Protein AF-L7MRH6-F1 (afdb_monomer)

Sequence (290 aa):
KKSPKEEKTNYNNQQMCRVSTPIVSFIRVGDGFSASKSQIMNCLLSKRKHDAFFHRHCRESSKDCLLMEGVVEVCWFCPGGEDEDRFDNCLTFINLHGDAKKHKKQLTFLQEVSSLIVVLMSISDDNKENQKVVRDLWQSSKPLICLLDDKERTMANNSVQRVKIGLRNRNEAELTQELTTTIRRFLELSGAALSLEDCAQIARKQGFLIDEDQRDCKEAKEKAEVLMALLRETKISQMKEKLLPLQGELWHRWCKKDKEFYHLREKGNQSIEQHKSKIERKNKLYGINR

Structure (mmCIF, N/CA/C/O backbone):
data_AF-L7MRH6-F1
#
_entry.id   AF-L7MRH6-F1
#
loop_
_atom_site.group_PDB
_atom_site.id
_atom_site.type_symbol
_atom_site.label_atom_id
_atom_site.label_alt_id
_atom_site.label_comp_id
_atom_site.label_asym_id
_atom_site.label_entity_id
_atom_site.label_seq_id
_atom_site.pdbx_PDB_ins_code
_atom_site.Cartn_x
_atom_site.Cartn_y
_atom_site.Cartn_z
_atom_site.occupancy
_atom_site.B_iso_or_equiv
_atom_site.auth_seq_id
_atom_site.auth_comp_id
_atom_site.auth_asym_id
_atom_site.auth_atom_id
_atom_site.pdbx_PDB_model_num
ATOM 1 N N . LYS A 1 1 ? 50.088 3.690 4.203 1.00 37.03 1 LYS A N 1
ATOM 2 C CA . LYS A 1 1 ? 49.003 3.797 3.195 1.00 37.03 1 LYS A CA 1
ATOM 3 C C . LYS A 1 1 ? 48.165 2.526 3.277 1.00 37.03 1 LYS A C 1
ATOM 5 O O . LYS A 1 1 ? 48.620 1.499 2.799 1.00 37.03 1 LYS A O 1
ATOM 10 N N . LYS A 1 2 ? 47.025 2.559 3.980 1.00 33.03 2 LYS A N 1
ATOM 11 C CA . LYS A 1 2 ? 46.072 1.439 3.975 1.00 33.03 2 LYS A CA 1
ATOM 12 C C . LYS A 1 2 ? 45.354 1.461 2.626 1.00 33.03 2 LYS A C 1
ATOM 14 O O . LYS A 1 2 ? 44.822 2.498 2.244 1.00 33.03 2 LYS A O 1
ATOM 19 N N . SER A 1 3 ? 45.428 0.357 1.897 1.00 33.94 3 SER A N 1
ATOM 20 C CA . SER A 1 3 ? 44.630 0.097 0.700 1.00 33.94 3 SER A CA 1
ATOM 21 C C . SER A 1 3 ? 43.136 0.168 1.050 1.00 33.94 3 SER A C 1
ATOM 23 O O . SER A 1 3 ? 42.762 -0.320 2.123 1.00 33.94 3 SER A O 1
ATOM 25 N N . PRO A 1 4 ? 42.275 0.754 0.199 1.00 40.28 4 PRO A N 1
ATOM 26 C CA . PRO A 1 4 ? 40.838 0.679 0.412 1.00 40.28 4 PRO A CA 1
ATOM 27 C C . PRO A 1 4 ? 40.430 -0.788 0.277 1.00 40.28 4 PRO A C 1
ATOM 29 O O . PRO A 1 4 ? 40.755 -1.433 -0.720 1.00 40.28 4 PRO A O 1
ATOM 32 N N . LYS A 1 5 ? 39.759 -1.336 1.293 1.00 40.41 5 LYS A N 1
ATOM 33 C CA . LYS A 1 5 ? 39.013 -2.581 1.125 1.00 40.41 5 LYS A CA 1
ATOM 34 C C . LYS A 1 5 ? 37.876 -2.264 0.157 1.00 40.41 5 LYS A C 1
ATOM 36 O O . LYS A 1 5 ? 36.986 -1.496 0.506 1.00 40.41 5 LYS A O 1
ATOM 41 N N . GLU A 1 6 ? 37.928 -2.819 -1.047 1.00 40.62 6 GLU A N 1
ATOM 42 C CA . GLU A 1 6 ? 36.742 -2.965 -1.887 1.00 40.62 6 GLU A CA 1
ATOM 43 C C . GLU A 1 6 ? 35.796 -3.928 -1.161 1.00 40.62 6 GLU A C 1
ATOM 45 O O . GLU A 1 6 ? 35.848 -5.146 -1.340 1.00 40.62 6 GLU A O 1
ATOM 50 N N . GLU A 1 7 ? 34.953 -3.394 -0.279 1.00 39.81 7 GLU A N 1
ATOM 51 C CA . GLU A 1 7 ? 33.710 -4.073 0.050 1.00 39.81 7 GLU A CA 1
ATOM 52 C C . GLU A 1 7 ? 32.921 -4.154 -1.253 1.00 39.81 7 GLU A C 1
ATOM 54 O O . GLU A 1 7 ? 32.446 -3.149 -1.778 1.00 39.81 7 GLU A O 1
ATOM 59 N N . LYS A 1 8 ? 32.842 -5.359 -1.825 1.00 39.16 8 LYS A N 1
ATOM 60 C CA . LYS A 1 8 ? 31.883 -5.666 -2.881 1.00 39.16 8 LYS A CA 1
ATOM 61 C C . LYS A 1 8 ? 30.492 -5.459 -2.289 1.00 39.16 8 LYS A C 1
ATOM 63 O O . LYS A 1 8 ? 29.916 -6.388 -1.727 1.00 39.16 8 LYS A O 1
ATOM 68 N N . THR A 1 9 ? 29.966 -4.245 -2.397 1.00 42.59 9 THR A N 1
ATOM 69 C CA . THR A 1 9 ? 28.556 -3.948 -2.174 1.00 42.59 9 THR A CA 1
ATOM 70 C C . THR A 1 9 ? 27.766 -4.732 -3.212 1.00 42.59 9 THR A C 1
ATOM 72 O O . THR A 1 9 ? 27.651 -4.363 -4.380 1.00 42.59 9 THR A O 1
ATOM 75 N N . ASN A 1 10 ? 27.296 -5.906 -2.804 1.00 42.00 10 ASN A N 1
ATOM 76 C CA . ASN A 1 10 ? 26.485 -6.771 -3.637 1.00 42.00 10 ASN A CA 1
ATOM 77 C C . ASN A 1 10 ? 25.058 -6.206 -3.609 1.00 42.00 10 ASN A C 1
ATOM 79 O O . ASN A 1 10 ? 24.250 -6.577 -2.762 1.00 42.00 10 ASN A O 1
ATOM 83 N N . TYR A 1 11 ? 24.775 -5.228 -4.472 1.00 52.94 11 TYR A N 1
ATOM 84 C CA . TYR A 1 11 ? 23.434 -4.663 -4.603 1.00 52.94 11 TYR A CA 1
ATOM 85 C C . TYR A 1 11 ? 22.505 -5.727 -5.188 1.00 52.94 11 TYR A C 1
ATOM 87 O O . TYR A 1 11 ? 22.571 -6.045 -6.378 1.00 52.94 11 TYR A O 1
ATOM 95 N N . ASN A 1 12 ? 21.634 -6.291 -4.355 1.00 57.31 12 ASN A N 1
ATOM 96 C CA . ASN A 1 12 ? 20.589 -7.188 -4.823 1.00 57.31 12 ASN A CA 1
ATOM 97 C C . ASN A 1 12 ? 19.432 -6.335 -5.363 1.00 57.31 12 ASN A C 1
ATOM 99 O O . ASN A 1 12 ? 18.504 -5.988 -4.637 1.00 57.31 12 ASN A O 1
ATOM 103 N N . ASN A 1 13 ? 19.532 -5.923 -6.629 1.00 71.69 13 ASN A N 1
ATOM 104 C CA . ASN A 1 13 ? 18.500 -5.132 -7.297 1.00 71.69 13 ASN A CA 1
ATOM 105 C C . ASN A 1 13 ? 17.247 -5.993 -7.511 1.00 71.69 13 ASN A C 1
ATOM 107 O O . ASN A 1 13 ? 17.132 -6.703 -8.512 1.00 71.69 13 ASN A O 1
ATOM 111 N N . GLN A 1 14 ? 16.315 -5.940 -6.563 1.00 79.44 14 GLN A N 1
ATOM 112 C CA . GLN A 1 14 ? 15.017 -6.600 -6.659 1.00 79.44 14 GLN A CA 1
ATOM 113 C C . GLN A 1 14 ? 13.926 -5.594 -7.027 1.00 79.44 14 GLN A C 1
ATOM 115 O O . GLN A 1 14 ? 13.951 -4.436 -6.615 1.00 79.44 14 GLN A O 1
ATOM 120 N N . GLN A 1 15 ? 12.956 -6.042 -7.823 1.00 86.44 15 GLN A N 1
ATOM 121 C CA . GLN A 1 15 ? 11.760 -5.254 -8.104 1.00 86.44 15 GLN A CA 1
ATOM 122 C C . GLN A 1 15 ? 10.873 -5.244 -6.864 1.00 86.44 15 GLN A C 1
ATOM 124 O O . GLN A 1 15 ? 10.520 -6.306 -6.357 1.00 86.44 15 GLN A O 1
ATOM 129 N N . MET A 1 16 ? 10.478 -4.057 -6.406 1.00 87.94 16 MET A N 1
ATOM 130 C CA . MET A 1 16 ? 9.727 -3.904 -5.158 1.00 87.94 16 MET A CA 1
ATOM 131 C C . MET A 1 16 ? 8.390 -4.666 -5.154 1.00 87.94 16 MET A C 1
ATOM 133 O O . MET A 1 16 ? 7.958 -5.142 -4.112 1.00 87.94 16 MET A O 1
ATOM 137 N N . CYS A 1 17 ? 7.768 -4.871 -6.321 1.00 88.50 17 CYS A N 1
ATOM 138 C CA . CYS A 1 17 ? 6.545 -5.669 -6.448 1.00 88.50 17 CYS A CA 1
ATOM 139 C C . CYS A 1 17 ? 6.712 -7.147 -6.043 1.00 88.50 17 CYS A C 1
ATOM 141 O O . CYS A 1 17 ? 5.723 -7.783 -5.686 1.00 88.50 17 CYS A O 1
ATOM 143 N N . ARG A 1 18 ? 7.946 -7.670 -6.060 1.00 91.38 18 ARG A N 1
ATOM 144 C CA . ARG A 1 18 ? 8.305 -9.052 -5.696 1.00 91.38 18 ARG A CA 1
ATOM 145 C C . ARG A 1 18 ? 8.881 -9.189 -4.295 1.00 91.38 18 ARG A C 1
ATOM 147 O O . ARG A 1 18 ? 9.087 -10.303 -3.827 1.00 91.38 18 ARG A O 1
ATOM 154 N N . VAL A 1 19 ? 9.185 -8.074 -3.638 1.00 92.38 19 VAL A N 1
ATOM 155 C CA . VAL A 1 19 ? 9.740 -8.097 -2.287 1.00 92.38 19 VAL A CA 1
ATOM 156 C C . VAL A 1 19 ? 8.590 -8.331 -1.317 1.00 92.38 19 VAL A C 1
ATOM 158 O O . VAL A 1 19 ? 7.667 -7.523 -1.240 1.00 92.38 19 VAL A O 1
ATOM 161 N N . SER A 1 20 ? 8.634 -9.442 -0.585 1.00 95.00 20 SER A N 1
ATOM 162 C CA . SER A 1 20 ? 7.681 -9.6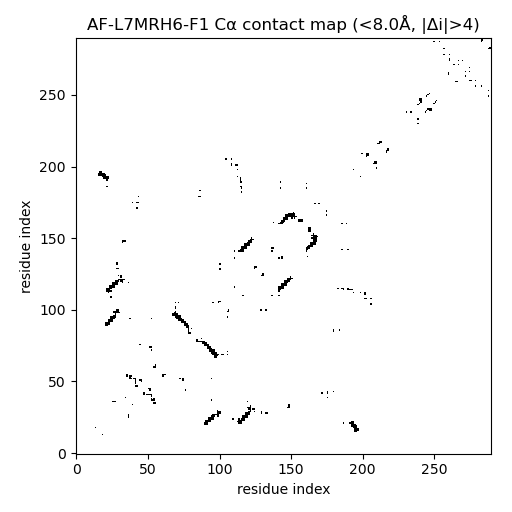99 0.492 1.00 95.00 20 SER A CA 1
ATOM 163 C C . SER A 1 20 ? 8.013 -8.818 1.690 1.00 95.00 20 SER A C 1
ATOM 165 O O . SER A 1 20 ? 9.092 -8.926 2.273 1.00 95.00 20 SER A O 1
ATOM 167 N N . THR A 1 21 ? 7.072 -7.967 2.077 1.00 95.25 21 THR A N 1
ATOM 168 C CA . THR A 1 21 ? 7.203 -7.054 3.215 1.00 95.25 21 THR A CA 1
ATOM 169 C C . THR A 1 21 ? 5.986 -7.190 4.128 1.00 95.25 21 THR A C 1
ATOM 171 O O . THR A 1 21 ? 4.900 -7.581 3.686 1.00 95.25 21 THR A O 1
ATOM 174 N N . PRO A 1 22 ? 6.120 -6.884 5.426 1.00 96.69 22 PRO A N 1
ATOM 175 C CA . PRO A 1 22 ? 4.954 -6.722 6.275 1.00 96.69 22 PRO A CA 1
ATOM 176 C C . PRO A 1 22 ? 4.106 -5.534 5.803 1.00 96.69 22 PRO A C 1
ATOM 178 O O . PRO A 1 22 ? 4.630 -4.455 5.505 1.00 96.69 22 PRO A O 1
ATOM 181 N N . ILE A 1 23 ? 2.788 -5.733 5.767 1.00 97.50 23 ILE A N 1
ATOM 182 C CA . ILE A 1 23 ? 1.825 -4.741 5.286 1.00 97.50 23 ILE A CA 1
ATOM 183 C C . ILE A 1 23 ? 1.120 -4.086 6.476 1.00 97.50 23 ILE A C 1
ATOM 185 O O . ILE A 1 23 ? 0.430 -4.756 7.251 1.00 97.50 23 ILE A O 1
ATOM 189 N N . VAL A 1 24 ? 1.256 -2.767 6.601 1.00 97.75 24 VAL A N 1
ATOM 190 C CA . VAL A 1 24 ? 0.577 -1.944 7.606 1.00 97.75 24 VAL A CA 1
ATOM 191 C C . VAL A 1 24 ? -0.508 -1.112 6.926 1.00 97.75 24 VAL A C 1
ATOM 193 O O . VAL A 1 24 ? -0.225 -0.116 6.257 1.00 97.75 24 VAL A O 1
ATOM 196 N N . SER A 1 25 ? -1.766 -1.501 7.116 1.00 97.94 25 SER A N 1
ATOM 197 C CA . SER A 1 25 ? -2.905 -0.832 6.482 1.00 97.94 25 SER A CA 1
ATOM 198 C C . SER A 1 25 ? -3.588 0.139 7.424 1.00 97.94 25 SER A C 1
ATOM 200 O O . SER A 1 25 ? -4.011 -0.225 8.517 1.00 97.94 25 SER A O 1
ATOM 202 N N . PHE A 1 26 ? -3.767 1.370 6.971 1.00 98.19 26 PHE A N 1
ATOM 203 C CA . PHE A 1 26 ? -4.477 2.417 7.682 1.00 98.19 26 PHE A CA 1
ATOM 204 C C . PHE A 1 26 ? -5.866 2.599 7.083 1.00 98.19 26 PHE A C 1
ATOM 206 O O . PHE A 1 26 ? -6.024 2.919 5.898 1.00 98.19 26 PHE A O 1
ATOM 213 N N . ILE A 1 27 ? -6.887 2.493 7.925 1.00 97.25 27 ILE A N 1
ATOM 214 C CA . ILE A 1 27 ? -8.284 2.707 7.554 1.00 97.25 27 ILE A CA 1
ATOM 215 C C . ILE A 1 27 ? -8.936 3.726 8.487 1.00 97.25 27 ILE A C 1
ATOM 217 O O . ILE A 1 27 ? -8.537 3.887 9.639 1.00 97.25 27 ILE A O 1
ATOM 221 N N . ARG A 1 28 ? -9.948 4.425 7.980 1.00 94.81 28 ARG A N 1
ATOM 222 C CA . ARG A 1 28 ? -10.819 5.294 8.774 1.00 94.81 28 ARG A CA 1
ATOM 223 C C . ARG A 1 28 ? -12.198 4.657 8.826 1.00 94.81 28 ARG A C 1
ATOM 225 O O . ARG A 1 28 ? -12.667 4.172 7.801 1.00 94.81 28 ARG A O 1
ATOM 232 N N . VAL A 1 29 ? -12.826 4.663 9.993 1.00 93.88 29 VAL A N 1
ATOM 233 C CA . VAL A 1 29 ? -14.222 4.254 10.161 1.00 93.88 29 VAL A CA 1
ATOM 234 C C . VAL A 1 29 ? -15.000 5.463 10.661 1.00 93.88 29 VAL A C 1
ATOM 236 O O . VAL A 1 29 ? -14.655 6.033 11.696 1.00 93.88 29 VAL A O 1
ATOM 239 N N . GLY A 1 30 ? -16.014 5.859 9.896 1.00 88.81 30 GLY A N 1
ATOM 240 C CA . GLY A 1 30 ? -16.815 7.046 10.173 1.00 88.81 30 GLY A CA 1
ATOM 241 C C . GLY A 1 30 ? -16.137 8.369 9.800 1.00 88.81 30 GLY A C 1
ATOM 242 O O . GLY A 1 30 ? -14.986 8.445 9.362 1.00 88.81 30 GLY A O 1
ATOM 243 N N . ASP A 1 31 ? -16.879 9.454 9.969 1.00 82.25 31 ASP A N 1
ATOM 244 C CA . ASP A 1 31 ? -16.515 10.821 9.594 1.00 82.25 31 ASP A CA 1
ATOM 245 C C . ASP A 1 31 ? -16.200 11.722 10.800 1.00 82.25 31 ASP A C 1
ATOM 247 O O . ASP A 1 31 ? -15.582 12.766 10.612 1.00 82.25 31 ASP A O 1
ATOM 251 N N . GLY A 1 32 ? -16.482 11.287 12.030 1.00 77.06 32 GLY A N 1
ATOM 252 C CA . GLY A 1 32 ? -16.230 12.073 13.246 1.00 77.06 32 GLY A CA 1
ATOM 253 C C . GLY A 1 32 ? -14.754 12.311 13.596 1.00 77.06 32 GLY A C 1
ATOM 254 O O . GLY A 1 32 ? -14.443 13.246 14.326 1.00 77.06 32 GLY A O 1
ATOM 255 N N . PHE A 1 33 ? -13.821 11.512 13.062 1.00 81.06 33 PHE A N 1
ATOM 256 C CA . PHE A 1 33 ? -12.404 11.623 13.428 1.00 81.06 33 PHE A CA 1
ATOM 257 C C . PHE A 1 33 ? -11.764 12.916 12.891 1.00 81.06 33 PHE A C 1
ATOM 259 O O . PHE A 1 33 ? -11.613 13.109 11.678 1.00 81.06 33 PHE A O 1
ATOM 266 N N . SER A 1 34 ? -11.361 13.810 13.791 1.00 78.88 34 SER A N 1
ATOM 267 C CA . SER A 1 34 ? -10.897 15.162 13.435 1.00 78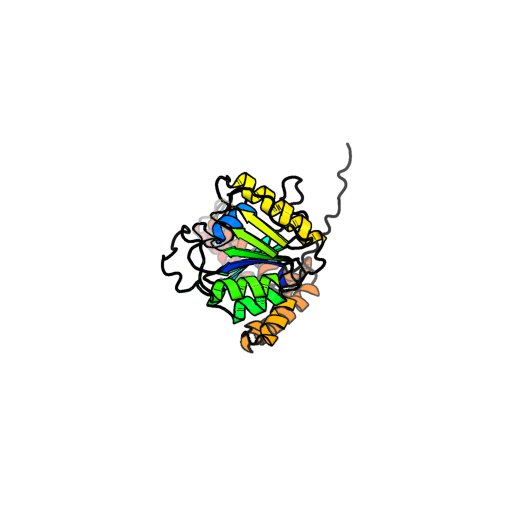.88 34 SER A CA 1
ATOM 268 C C . SER A 1 34 ? -9.551 15.178 12.691 1.00 78.88 34 SER A C 1
ATOM 270 O O . SER A 1 34 ? -9.355 15.930 11.721 1.00 78.88 34 SER A O 1
ATOM 272 N N . ALA A 1 35 ? -8.617 14.320 13.107 1.00 84.56 35 ALA A N 1
ATOM 273 C CA . ALA A 1 35 ? -7.277 14.265 12.539 1.00 84.56 35 ALA A CA 1
ATOM 274 C C . ALA A 1 35 ? -7.256 13.602 11.150 1.00 84.56 35 ALA A C 1
ATOM 276 O O . ALA A 1 35 ? -8.052 12.724 10.814 1.00 84.56 35 ALA A O 1
ATOM 277 N N . SER A 1 36 ? -6.328 14.042 10.300 1.00 87.69 36 SER A N 1
ATOM 278 C CA . SER A 1 36 ? -6.170 13.463 8.966 1.00 87.69 36 SER A CA 1
ATOM 279 C C . SER A 1 36 ? -5.343 12.186 9.036 1.00 87.69 36 SER A C 1
ATOM 281 O O . SER A 1 36 ? -4.196 12.204 9.484 1.00 87.69 36 SER A O 1
ATOM 283 N N . LYS A 1 37 ? -5.900 11.094 8.512 1.00 92.69 37 LYS A N 1
ATOM 284 C CA . LYS A 1 37 ? -5.218 9.803 8.410 1.00 92.69 37 LYS A CA 1
ATOM 285 C C . LYS A 1 37 ? -3.919 9.890 7.615 1.00 92.69 37 LYS A C 1
ATOM 287 O O . LYS A 1 37 ? -2.871 9.515 8.126 1.00 92.69 37 LYS A O 1
ATOM 292 N N . SER A 1 38 ? -3.983 10.440 6.404 1.00 92.19 38 SER A N 1
ATOM 293 C CA . SER A 1 38 ? -2.813 10.582 5.537 1.00 92.19 38 SER A CA 1
ATOM 294 C C . SER A 1 38 ? -1.732 11.465 6.169 1.00 92.19 38 SER A C 1
ATOM 296 O O . SER A 1 38 ? -0.556 11.171 6.017 1.00 92.19 38 SER A O 1
ATOM 298 N N . GLN A 1 39 ? -2.099 12.500 6.944 1.00 90.44 39 GLN A N 1
ATOM 299 C CA . GLN A 1 39 ? -1.095 13.315 7.646 1.00 90.44 39 GLN A CA 1
ATOM 300 C C . GLN A 1 39 ? -0.399 12.522 8.753 1.00 90.44 39 GLN A C 1
ATOM 302 O O . GLN A 1 39 ? 0.820 12.592 8.855 1.00 90.44 39 GLN A O 1
ATOM 307 N N . ILE A 1 40 ? -1.138 11.730 9.541 1.00 92.19 40 ILE A N 1
ATOM 308 C CA . ILE A 1 40 ? -0.539 10.841 10.551 1.00 92.19 40 ILE A CA 1
ATOM 309 C C . ILE A 1 40 ? 0.439 9.865 9.881 1.00 92.19 40 ILE A C 1
ATOM 311 O O . ILE A 1 40 ? 1.553 9.680 10.369 1.00 92.19 40 ILE A O 1
ATOM 315 N N . MET A 1 41 ? 0.057 9.288 8.737 1.00 94.06 41 MET A N 1
ATOM 316 C CA . MET A 1 41 ? 0.931 8.400 7.964 1.00 94.06 41 MET A CA 1
ATOM 317 C C . MET A 1 41 ? 2.167 9.127 7.419 1.00 94.06 41 MET A C 1
ATOM 319 O O . MET A 1 41 ? 3.269 8.596 7.517 1.00 94.06 41 MET A O 1
ATOM 323 N N . ASN A 1 42 ? 2.024 10.350 6.903 1.00 92.12 42 ASN A N 1
ATOM 324 C CA . ASN A 1 42 ? 3.160 11.134 6.412 1.00 92.12 42 ASN A CA 1
ATOM 325 C C . ASN A 1 42 ? 4.135 11.485 7.538 1.00 92.12 42 ASN A C 1
ATOM 327 O O . ASN A 1 42 ? 5.335 11.329 7.347 1.00 92.12 42 ASN A O 1
ATOM 331 N N . CYS A 1 43 ? 3.641 11.863 8.722 1.00 89.88 43 CYS A N 1
ATOM 332 C CA . CYS A 1 43 ? 4.484 12.123 9.897 1.00 89.88 43 CYS A CA 1
ATOM 333 C C . CYS A 1 43 ? 5.241 10.864 10.350 1.00 89.88 43 CYS A C 1
ATOM 335 O O . CYS A 1 43 ? 6.390 10.941 10.804 1.00 89.88 43 CYS A O 1
ATOM 337 N N . LEU A 1 44 ? 4.600 9.698 10.211 1.00 90.62 44 LEU A N 1
ATOM 338 C CA . LEU A 1 44 ? 5.205 8.401 10.484 1.00 90.62 44 LEU A CA 1
ATOM 339 C C . LEU A 1 44 ? 6.300 8.052 9.470 1.00 90.62 44 LEU A C 1
ATOM 341 O O . LEU A 1 44 ? 7.346 7.567 9.881 1.00 90.62 44 LEU A O 1
ATOM 345 N N . LEU A 1 45 ? 6.093 8.309 8.178 1.00 88.06 45 LEU A N 1
ATOM 346 C CA . LEU A 1 45 ? 7.014 7.892 7.116 1.00 88.06 45 LEU A CA 1
ATOM 347 C C . LEU A 1 45 ? 8.171 8.853 6.887 1.00 88.06 45 LEU A C 1
ATOM 349 O O . LEU A 1 45 ? 9.328 8.444 6.838 1.00 88.06 45 LEU A O 1
ATOM 353 N N . SER A 1 46 ? 7.873 10.137 6.746 1.00 73.38 46 SER A N 1
ATOM 354 C CA . SER A 1 46 ? 8.877 11.157 6.514 1.00 73.38 46 SER A CA 1
ATOM 355 C C . SER A 1 46 ? 8.927 12.025 7.764 1.00 73.38 46 SER A C 1
ATOM 357 O O . SER A 1 46 ? 7.906 12.460 8.290 1.00 73.38 46 SER A O 1
ATOM 359 N N . LYS A 1 47 ? 10.124 12.293 8.295 1.00 70.00 47 LYS A N 1
ATOM 360 C CA . LYS A 1 47 ? 10.343 13.307 9.345 1.00 70.00 47 LYS A CA 1
ATOM 361 C C . LYS A 1 47 ? 10.066 14.726 8.769 1.00 70.00 47 LYS A C 1
ATOM 363 O O . LYS A 1 47 ? 10.938 15.584 8.800 1.00 70.00 47 LYS A O 1
ATOM 368 N N . ARG A 1 48 ? 8.884 14.939 8.166 1.00 62.75 48 ARG A N 1
ATOM 369 C CA . ARG A 1 48 ? 8.372 16.125 7.455 1.00 62.75 48 ARG A CA 1
ATOM 370 C C . ARG A 1 48 ? 9.191 16.604 6.251 1.00 62.75 48 ARG A C 1
ATOM 372 O O . ARG A 1 48 ? 9.174 17.786 5.923 1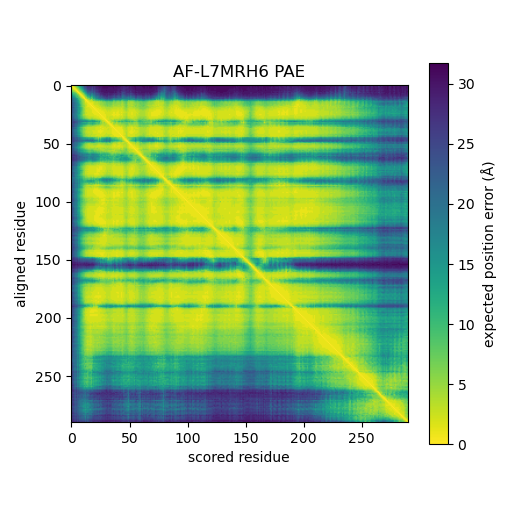.00 62.75 48 ARG A O 1
ATOM 379 N N . LYS A 1 49 ? 9.914 15.704 5.578 1.00 70.88 49 LYS A N 1
ATOM 380 C CA . LYS A 1 49 ? 10.694 16.062 4.376 1.00 70.88 49 LYS A CA 1
ATOM 381 C C . LYS A 1 49 ? 9.834 16.118 3.108 1.00 70.88 49 LYS A C 1
ATOM 383 O O . LYS A 1 49 ? 10.128 16.908 2.219 1.00 70.88 49 LYS A O 1
ATOM 388 N N . HIS A 1 50 ? 8.819 15.263 3.013 1.00 80.62 50 HIS A N 1
ATOM 389 C CA . HIS A 1 50 ? 7.929 15.136 1.855 1.00 80.62 50 HIS A CA 1
ATOM 390 C C . HIS A 1 50 ? 6.660 14.369 2.243 1.00 80.62 50 HIS A C 1
ATOM 392 O O . HIS A 1 50 ? 6.704 13.489 3.103 1.00 80.62 50 HIS A O 1
ATOM 398 N N . ASP A 1 51 ? 5.538 14.667 1.602 1.00 86.75 51 ASP A N 1
ATOM 399 C CA . ASP A 1 51 ? 4.321 13.874 1.759 1.00 86.75 51 ASP A CA 1
ATOM 400 C C . ASP A 1 51 ? 4.405 12.614 0.893 1.00 86.75 51 ASP A C 1
ATOM 402 O O . ASP A 1 51 ? 4.666 12.700 -0.305 1.00 86.75 51 ASP A O 1
ATOM 406 N N . ALA A 1 52 ? 4.218 11.444 1.509 1.00 89.81 52 ALA A N 1
ATOM 407 C CA . ALA A 1 52 ? 4.214 10.157 0.814 1.00 89.81 52 ALA A CA 1
ATOM 408 C C . ALA A 1 52 ? 2.808 9.765 0.340 1.00 89.81 52 ALA A C 1
ATOM 410 O O . ALA A 1 52 ? 2.663 9.143 -0.705 1.00 89.81 52 ALA A O 1
ATOM 411 N N . PHE A 1 53 ? 1.789 10.145 1.112 1.00 91.50 53 PHE A N 1
ATOM 412 C CA . PHE A 1 53 ? 0.378 9.954 0.806 1.00 91.50 53 PHE A CA 1
ATOM 413 C C . PHE A 1 53 ? -0.305 11.290 0.550 1.00 91.50 53 PHE A C 1
ATOM 415 O O . PHE A 1 53 ? -0.081 12.269 1.278 1.00 91.50 53 PHE A O 1
ATOM 422 N N . PHE A 1 54 ? -1.227 11.307 -0.411 1.00 87.81 54 PHE A N 1
ATOM 423 C CA . PHE A 1 54 ? -2.053 12.484 -0.661 1.00 87.81 54 PHE A CA 1
ATOM 424 C C . PHE A 1 54 ? -2.968 12.798 0.533 1.00 87.81 54 PHE A C 1
ATOM 426 O O . PHE A 1 54 ? -3.566 11.920 1.167 1.00 87.81 54 PHE A O 1
ATOM 433 N N . HIS A 1 55 ? -3.102 14.085 0.852 1.00 86.06 55 HIS A N 1
ATOM 434 C CA . HIS A 1 55 ? -3.985 14.580 1.905 1.00 86.06 55 HIS A CA 1
ATOM 435 C C . HIS A 1 55 ? -4.693 15.876 1.495 1.00 86.06 55 HIS A C 1
ATOM 437 O O . HIS A 1 55 ? -4.307 16.561 0.553 1.00 86.06 55 HIS A O 1
ATOM 443 N N . ARG A 1 56 ? -5.708 16.265 2.276 1.00 79.88 56 ARG A N 1
ATOM 444 C CA . ARG A 1 56 ? -6.570 17.450 2.067 1.00 79.88 56 ARG A CA 1
ATOM 445 C C . ARG A 1 56 ? -5.877 18.824 2.016 1.00 79.88 56 ARG A C 1
ATOM 447 O O . ARG A 1 56 ? -6.560 19.832 1.906 1.00 79.88 56 ARG A O 1
ATOM 454 N N . HIS A 1 57 ? -4.560 18.881 2.206 1.00 80.62 57 HIS A N 1
ATOM 455 C CA . HIS A 1 57 ? -3.785 20.125 2.114 1.00 80.62 57 HIS A CA 1
ATOM 456 C C . HIS A 1 57 ? -2.683 20.042 1.050 1.00 80.62 57 HIS A C 1
ATOM 458 O O . HIS A 1 57 ? -1.884 20.967 0.939 1.00 80.62 57 HIS A O 1
ATOM 464 N N . CYS A 1 58 ? -2.635 18.965 0.257 1.00 80.44 58 CYS A N 1
ATOM 465 C CA . CYS A 1 58 ? -1.793 18.928 -0.931 1.00 80.44 58 CYS A CA 1
ATOM 466 C C . CYS A 1 58 ? -2.276 19.981 -1.938 1.00 80.44 58 CYS A C 1
ATOM 468 O O . CYS A 1 58 ? -3.471 20.289 -2.024 1.00 80.44 58 CYS A O 1
ATOM 470 N N . ARG A 1 59 ? -1.345 20.527 -2.723 1.00 75.50 59 ARG A N 1
ATOM 471 C CA . ARG A 1 59 ? -1.674 21.397 -3.858 1.00 75.50 59 ARG A CA 1
ATOM 472 C C . ARG A 1 59 ? -2.611 20.635 -4.805 1.00 75.50 59 ARG A C 1
ATOM 474 O O . ARG A 1 59 ? -2.420 19.442 -4.992 1.00 75.50 59 ARG A O 1
ATOM 481 N N . GLU A 1 60 ? -3.632 21.310 -5.334 1.00 72.81 60 GLU A N 1
ATOM 482 C CA . GLU A 1 60 ? -4.687 20.712 -6.183 1.00 72.81 60 GLU A CA 1
ATOM 483 C C . GLU A 1 60 ? -5.625 19.718 -5.470 1.00 72.81 60 GLU A C 1
ATOM 485 O O . GLU A 1 60 ? -6.461 19.085 -6.113 1.00 72.81 60 GLU A O 1
ATOM 490 N N . SER A 1 61 ? -5.572 19.615 -4.136 1.00 71.19 61 SER A N 1
ATOM 491 C CA . SER A 1 61 ? -6.588 18.854 -3.403 1.00 71.19 61 SER A CA 1
ATOM 492 C C . SER A 1 61 ? -7.966 19.527 -3.492 1.00 71.19 61 SER A C 1
ATOM 494 O O . SER A 1 61 ? -8.112 20.738 -3.314 1.00 71.19 61 SER A O 1
ATOM 496 N N . SER A 1 62 ? -8.992 18.720 -3.766 1.00 66.50 62 SER A N 1
ATOM 497 C CA . SER A 1 62 ? -10.400 19.119 -3.689 1.00 66.50 62 SER A CA 1
ATOM 498 C C . SER A 1 62 ? -11.009 18.634 -2.376 1.00 66.50 62 SER A C 1
ATOM 500 O O . SER A 1 62 ? -10.630 17.584 -1.853 1.00 66.50 62 SER A O 1
ATOM 502 N N . LYS A 1 63 ? -11.982 19.385 -1.853 1.00 65.88 63 LYS A N 1
ATOM 503 C CA . LYS A 1 63 ? -12.736 19.008 -0.649 1.00 65.88 63 LYS A CA 1
ATOM 504 C C . LYS A 1 63 ? -13.592 17.756 -0.858 1.00 65.88 63 LYS A C 1
ATOM 506 O O . LYS A 1 63 ? -13.838 17.041 0.106 1.00 65.88 63 LYS A O 1
ATOM 511 N N . ASP A 1 64 ? -13.995 17.488 -2.098 1.00 65.94 64 ASP A N 1
ATOM 512 C CA . ASP A 1 64 ? -15.015 16.482 -2.404 1.00 65.94 64 ASP A CA 1
ATOM 513 C C . ASP A 1 64 ? -14.438 15.081 -2.651 1.00 65.94 64 ASP A C 1
ATOM 515 O O . ASP A 1 64 ? -15.197 14.147 -2.877 1.00 65.94 64 ASP A O 1
ATOM 519 N N . CYS A 1 65 ? -13.106 14.913 -2.619 1.00 67.69 65 CYS A N 1
ATOM 520 C CA . CYS A 1 65 ? -12.408 13.620 -2.742 1.00 67.69 65 CYS A CA 1
ATOM 521 C C . CYS A 1 65 ? -12.900 12.702 -3.886 1.00 67.69 65 CYS A C 1
ATOM 523 O O . CYS A 1 65 ? -12.711 11.490 -3.807 1.00 67.69 65 CYS A O 1
ATOM 525 N N . LEU A 1 66 ? -13.474 13.259 -4.960 1.00 73.50 66 LEU A N 1
ATOM 526 C CA . LEU A 1 66 ? -14.253 12.517 -5.967 1.00 73.50 66 LEU A CA 1
ATOM 527 C C . LEU A 1 66 ? -13.512 11.330 -6.597 1.00 73.50 66 LEU A C 1
ATOM 529 O O . LEU A 1 66 ? -14.126 10.317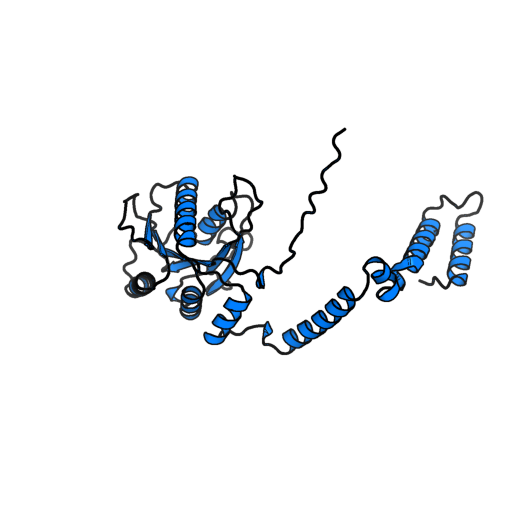 -6.906 1.00 73.50 66 LEU A O 1
ATOM 533 N N . LEU A 1 67 ? -12.198 11.462 -6.797 1.00 82.38 67 LEU A N 1
ATOM 534 C CA . LEU A 1 67 ? -11.361 10.420 -7.399 1.00 82.38 67 LEU A CA 1
ATOM 535 C C . LEU A 1 67 ? -10.618 9.565 -6.368 1.00 82.38 67 LEU A C 1
ATOM 537 O O . LEU A 1 67 ? -10.123 8.500 -6.716 1.00 82.38 67 LEU A O 1
ATOM 541 N N . MET A 1 68 ? -10.514 10.037 -5.122 1.00 87.38 68 MET A N 1
ATOM 542 C CA . MET A 1 68 ? -9.730 9.374 -4.079 1.00 87.38 68 MET A CA 1
ATOM 543 C C . MET A 1 68 ? -10.597 8.521 -3.157 1.00 87.38 68 MET A C 1
ATOM 545 O O . MET A 1 68 ? -10.085 7.572 -2.579 1.00 87.38 68 MET A O 1
ATOM 549 N N . GLU A 1 69 ? -11.891 8.809 -2.995 1.00 89.38 69 GLU A N 1
ATOM 550 C CA . GLU A 1 69 ? -12.767 8.007 -2.132 1.00 89.38 69 GLU A CA 1
ATOM 551 C C . GLU A 1 69 ? -12.789 6.532 -2.593 1.00 89.38 69 GLU A C 1
ATOM 553 O O . GLU A 1 69 ? -13.157 6.209 -3.721 1.00 89.38 69 GLU A O 1
ATOM 558 N N . GLY A 1 70 ? -12.338 5.622 -1.721 1.00 92.06 70 GLY A N 1
ATOM 559 C CA . GLY A 1 70 ? -12.225 4.188 -1.997 1.00 92.06 70 GLY A CA 1
ATOM 560 C C . GLY A 1 70 ? -10.916 3.732 -2.645 1.00 92.06 70 GLY A C 1
ATOM 561 O O . GLY A 1 70 ? -10.743 2.524 -2.842 1.00 92.06 70 GLY A O 1
ATOM 562 N N . VAL A 1 71 ? -9.992 4.649 -2.949 1.00 95.12 71 VAL A N 1
ATOM 563 C CA . VAL A 1 71 ? -8.654 4.319 -3.460 1.00 95.12 71 VAL A CA 1
ATOM 564 C C . VAL A 1 71 ? -7.799 3.716 -2.350 1.00 95.12 71 VAL A C 1
ATOM 566 O O . VAL A 1 71 ? -7.757 4.215 -1.225 1.00 95.12 71 VAL A O 1
ATOM 569 N N . VAL A 1 72 ? -7.088 2.644 -2.690 1.00 96.12 72 VAL A N 1
ATOM 570 C CA . VAL A 1 72 ? -6.081 2.006 -1.841 1.00 96.12 72 VAL A CA 1
ATOM 571 C C . VAL A 1 72 ? -4.709 2.454 -2.338 1.00 96.12 72 VAL A C 1
ATOM 573 O O . VAL A 1 72 ? -4.204 1.938 -3.329 1.00 96.12 72 VAL A O 1
ATOM 576 N N . GLU A 1 73 ? -4.132 3.456 -1.683 1.00 96.12 73 GLU A N 1
ATOM 577 C CA . GLU A 1 73 ? -2.813 3.998 -2.025 1.00 96.12 73 GLU A CA 1
ATOM 578 C C . GLU A 1 73 ? -1.715 3.218 -1.289 1.00 96.12 73 GLU A C 1
ATOM 580 O O . GLU A 1 73 ? -1.879 2.880 -0.116 1.00 96.12 73 GLU A O 1
ATOM 585 N N . VAL A 1 74 ? -0.600 2.928 -1.962 1.00 95.25 74 VAL A N 1
ATOM 586 C CA . VAL A 1 74 ? 0.500 2.108 -1.430 1.00 95.25 74 VAL A CA 1
ATOM 587 C C . VAL A 1 74 ? 1.794 2.915 -1.420 1.00 95.25 74 VAL A C 1
ATOM 589 O O . VAL A 1 74 ? 2.125 3.574 -2.402 1.00 95.25 74 VAL A O 1
ATOM 592 N N . CYS A 1 75 ? 2.548 2.826 -0.327 1.00 94.38 75 CYS A N 1
ATOM 593 C CA . CYS A 1 75 ? 3.884 3.396 -0.201 1.00 94.38 75 CYS A CA 1
ATOM 594 C C . CYS A 1 75 ? 4.826 2.386 0.465 1.00 94.38 75 CYS A C 1
ATOM 596 O O . CYS A 1 75 ? 4.430 1.678 1.392 1.00 94.38 75 CYS A O 1
ATOM 598 N N . TRP A 1 76 ? 6.081 2.337 0.023 1.00 92.81 76 TRP A N 1
ATOM 599 C CA . TRP A 1 76 ? 7.121 1.529 0.656 1.00 92.81 76 TRP A CA 1
ATOM 600 C C . TRP A 1 76 ? 8.005 2.405 1.536 1.00 92.81 76 TRP A C 1
ATOM 602 O O . TRP A 1 76 ? 8.527 3.425 1.091 1.00 92.81 76 TRP A O 1
ATOM 612 N N . PHE A 1 77 ? 8.200 1.975 2.778 1.00 91.56 77 PHE A N 1
ATOM 613 C CA . PHE A 1 77 ? 9.263 2.474 3.635 1.00 91.56 77 PHE A CA 1
ATOM 614 C C . PHE A 1 77 ? 10.497 1.602 3.414 1.00 91.56 77 PHE A C 1
ATOM 616 O O . PHE A 1 77 ? 10.440 0.397 3.656 1.00 91.56 77 PHE A O 1
ATOM 623 N N . CYS A 1 78 ? 11.603 2.198 2.976 1.00 89.19 78 CYS A N 1
ATOM 624 C CA . CYS A 1 78 ? 12.886 1.518 2.816 1.00 89.19 78 CYS A CA 1
ATOM 625 C C . CYS A 1 78 ? 13.904 2.179 3.755 1.00 89.19 78 CYS A C 1
ATOM 627 O O . CYS A 1 78 ? 14.173 3.367 3.561 1.00 89.19 78 CYS A O 1
ATOM 629 N N . PRO A 1 79 ? 14.453 1.461 4.752 1.00 86.75 79 PRO A N 1
ATOM 630 C CA . PRO A 1 79 ? 15.471 2.028 5.631 1.00 86.75 79 PRO A CA 1
ATOM 631 C C . PRO A 1 79 ? 16.735 2.389 4.842 1.00 86.75 79 PRO A C 1
ATOM 633 O O . PRO A 1 79 ? 17.121 1.679 3.909 1.00 86.75 79 PRO A O 1
ATOM 636 N N . GLY A 1 80 ? 17.368 3.500 5.217 1.00 80.62 80 GLY A N 1
ATOM 637 C CA . GLY A 1 80 ? 18.668 3.924 4.699 1.00 80.62 80 GLY A CA 1
ATOM 638 C C . GLY A 1 80 ? 19.845 3.195 5.353 1.00 80.62 80 GLY A C 1
ATOM 639 O O . GLY A 1 80 ? 20.956 3.256 4.829 1.00 80.62 80 GLY A O 1
ATOM 640 N N . GLY A 1 81 ? 19.601 2.486 6.460 1.00 73.12 81 GLY A N 1
ATOM 641 C CA . GLY A 1 81 ? 20.628 1.814 7.256 1.00 73.12 81 GLY A CA 1
ATOM 642 C C . GLY A 1 81 ? 21.287 2.737 8.283 1.00 73.12 81 GLY A C 1
ATOM 643 O O . GLY A 1 81 ? 22.395 2.451 8.731 1.00 73.12 81 GLY A O 1
ATOM 644 N N . GLU A 1 82 ? 20.633 3.848 8.628 1.00 73.56 82 GLU A N 1
ATOM 645 C CA . GLU A 1 82 ? 21.074 4.768 9.678 1.00 73.56 82 GLU A CA 1
ATOM 646 C C . GLU A 1 82 ? 20.364 4.430 10.998 1.00 73.56 82 GLU A C 1
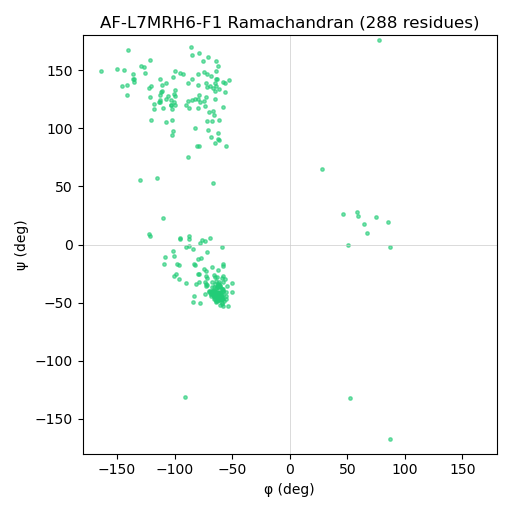ATOM 648 O O . GLU A 1 82 ? 19.188 4.072 10.992 1.00 73.56 82 GLU A O 1
ATOM 653 N N . ASP A 1 83 ? 21.025 4.636 12.144 1.00 69.50 83 ASP A N 1
ATOM 654 C CA . ASP A 1 83 ? 20.422 4.437 13.482 1.00 69.50 83 ASP A CA 1
ATOM 655 C C . ASP A 1 83 ? 19.164 5.307 13.715 1.00 69.50 83 ASP A C 1
ATOM 657 O O . ASP A 1 83 ? 18.365 5.073 14.621 1.00 69.50 83 ASP A O 1
ATOM 661 N N . GLU A 1 84 ? 18.987 6.334 12.883 1.00 73.12 84 GLU A N 1
ATOM 662 C CA . GLU A 1 84 ? 17.872 7.276 12.888 1.00 73.12 84 GLU A CA 1
ATOM 663 C C . GLU A 1 84 ? 16.626 6.786 12.128 1.00 73.12 84 GLU A C 1
ATOM 665 O O . GLU A 1 84 ? 15.603 7.495 12.104 1.00 73.12 84 GLU A O 1
ATOM 670 N N . ASP A 1 85 ? 16.696 5.614 11.489 1.00 79.12 85 ASP A N 1
ATOM 671 C CA . ASP A 1 85 ? 15.568 4.999 10.802 1.00 79.12 85 ASP A CA 1
ATOM 672 C C . ASP A 1 85 ? 14.505 4.527 11.803 1.00 79.12 85 ASP A C 1
ATOM 674 O O . ASP A 1 85 ? 14.767 3.940 12.851 1.00 79.12 85 ASP A O 1
ATOM 678 N N . ARG A 1 86 ? 13.233 4.794 11.485 1.00 85.00 86 ARG A N 1
ATOM 679 C CA . ARG A 1 86 ? 12.118 4.436 12.380 1.00 85.00 86 ARG A CA 1
ATOM 680 C C . ARG A 1 86 ? 11.842 2.930 12.403 1.00 85.00 86 ARG A C 1
ATOM 682 O O . ARG A 1 86 ? 11.316 2.420 13.399 1.00 85.00 86 ARG A O 1
ATOM 689 N N . PHE A 1 87 ? 12.172 2.234 11.320 1.00 89.69 87 PHE A N 1
ATOM 690 C CA . PHE A 1 87 ? 11.975 0.799 11.157 1.00 89.69 87 PHE A CA 1
ATOM 691 C C . PHE A 1 87 ? 13.225 0.179 10.546 1.00 89.69 87 PHE A C 1
ATOM 693 O O . PHE A 1 87 ? 13.788 0.742 9.615 1.00 89.69 87 PHE A O 1
ATOM 700 N N . ASP A 1 88 ? 13.606 -0.999 11.032 1.00 87.38 88 ASP A N 1
ATOM 701 C CA . ASP A 1 88 ? 14.850 -1.663 10.618 1.00 87.38 88 ASP A CA 1
ATOM 702 C C . ASP A 1 88 ? 14.699 -2.437 9.296 1.00 87.38 88 ASP A C 1
ATOM 704 O O . ASP A 1 88 ? 15.680 -2.766 8.637 1.00 87.38 88 ASP A O 1
ATOM 708 N N . ASN A 1 89 ? 13.457 -2.728 8.895 1.00 88.12 89 ASN A N 1
ATOM 709 C CA . ASN A 1 89 ? 13.122 -3.508 7.705 1.00 88.12 89 ASN A CA 1
ATOM 710 C C . ASN A 1 89 ? 12.243 -2.705 6.742 1.00 88.12 89 ASN A C 1
ATOM 712 O O . ASN A 1 89 ? 11.545 -1.771 7.144 1.00 88.12 89 ASN A O 1
ATOM 716 N N . CYS A 1 90 ? 12.233 -3.112 5.469 1.00 91.25 90 CYS A N 1
ATOM 717 C CA . CYS A 1 90 ? 11.305 -2.556 4.492 1.00 91.25 90 CYS A CA 1
ATOM 718 C C . CYS A 1 90 ? 9.857 -2.911 4.860 1.00 91.25 90 CYS A C 1
ATOM 720 O O . CYS A 1 90 ? 9.551 -4.069 5.148 1.00 91.25 90 CYS A O 1
ATOM 722 N N . LEU A 1 91 ? 8.972 -1.916 4.839 1.00 94.38 91 LEU A N 1
ATOM 723 C CA . LEU A 1 91 ? 7.553 -2.066 5.159 1.00 94.38 91 LEU A CA 1
ATOM 724 C C . LEU A 1 91 ? 6.695 -1.525 4.023 1.00 94.38 91 LEU A C 1
ATOM 726 O O . LEU A 1 91 ? 7.036 -0.519 3.402 1.00 94.38 91 LEU A O 1
ATOM 730 N N . THR A 1 92 ? 5.533 -2.133 3.814 1.00 96.12 92 THR A N 1
ATOM 731 C CA . THR A 1 92 ? 4.516 -1.594 2.910 1.00 96.12 92 THR A CA 1
ATOM 732 C C . THR A 1 92 ? 3.413 -0.952 3.729 1.00 96.12 92 THR A C 1
ATOM 734 O O . THR A 1 92 ? 2.747 -1.603 4.529 1.00 96.12 92 THR A O 1
ATOM 737 N N . PHE A 1 93 ? 3.201 0.339 3.515 1.00 97.00 93 PHE A N 1
ATOM 738 C CA . PHE A 1 93 ? 2.101 1.087 4.097 1.00 97.00 93 PHE A CA 1
ATOM 739 C C . PHE A 1 93 ? 0.984 1.230 3.076 1.00 97.00 93 PHE A C 1
ATOM 741 O O . PHE A 1 93 ? 1.223 1.602 1.927 1.00 97.00 93 PHE A O 1
ATOM 748 N N . ILE A 1 94 ? -0.242 0.960 3.512 1.00 97.88 94 ILE A N 1
ATOM 749 C CA . ILE A 1 94 ? -1.427 1.054 2.665 1.00 97.88 94 ILE A CA 1
ATOM 750 C C . ILE A 1 94 ? -2.428 2.029 3.276 1.00 97.88 94 ILE A C 1
ATOM 752 O O . ILE A 1 94 ? -2.721 1.976 4.469 1.00 97.88 94 ILE A O 1
ATOM 756 N N . ASN A 1 95 ? -2.981 2.913 2.453 1.00 97.38 95 ASN A N 1
ATOM 757 C CA . ASN A 1 95 ? -3.931 3.943 2.841 1.00 97.38 95 ASN A CA 1
ATOM 758 C C . ASN A 1 95 ? -5.256 3.769 2.080 1.00 97.38 95 ASN A C 1
ATOM 760 O O . ASN A 1 95 ? -5.331 4.081 0.895 1.00 97.38 95 ASN A O 1
ATOM 764 N N . LEU A 1 96 ? -6.320 3.313 2.757 1.00 96.94 96 LEU A N 1
ATOM 765 C CA . LEU A 1 96 ? -7.678 3.307 2.181 1.00 96.94 96 LEU A CA 1
ATOM 766 C C . LEU A 1 96 ? -8.348 4.674 2.316 1.00 96.94 96 LEU A C 1
ATOM 768 O O . LEU A 1 96 ? -8.865 5.009 3.384 1.00 96.94 96 LEU A O 1
ATOM 772 N N . HIS A 1 97 ? -8.354 5.470 1.264 1.00 93.12 97 HIS A N 1
ATOM 773 C CA . HIS A 1 97 ? -9.002 6.777 1.271 1.00 93.12 97 HIS A CA 1
ATOM 774 C C . HIS A 1 97 ? -10.523 6.668 1.456 1.00 93.12 97 HIS A C 1
ATOM 776 O O . HIS A 1 97 ? -11.167 5.764 0.928 1.00 93.12 97 HIS A O 1
ATOM 782 N N . GLY A 1 98 ? -11.100 7.611 2.206 1.00 90.88 98 GLY A N 1
ATOM 783 C CA . GLY A 1 98 ? -12.526 7.617 2.553 1.00 90.88 98 GLY A CA 1
ATOM 784 C C . GLY A 1 98 ? -12.882 6.809 3.809 1.00 90.88 98 GLY A C 1
ATOM 785 O O . GLY A 1 98 ? -12.020 6.452 4.616 1.00 90.88 98 GLY A O 1
ATOM 786 N N . ASP A 1 99 ? -14.184 6.574 3.993 1.00 92.38 99 ASP A N 1
ATOM 787 C CA . ASP A 1 99 ? -14.736 5.771 5.090 1.00 92.38 99 ASP A CA 1
ATOM 788 C C . ASP A 1 99 ? -14.770 4.289 4.691 1.00 92.38 99 ASP A C 1
ATOM 790 O O . ASP A 1 99 ? -15.482 3.890 3.767 1.00 92.38 99 ASP A O 1
ATOM 794 N N . ALA A 1 100 ? -14.029 3.448 5.415 1.00 94.50 100 ALA A N 1
ATOM 795 C CA . ALA A 1 100 ? -13.914 2.021 5.137 1.00 94.50 100 ALA A CA 1
ATOM 796 C C . ALA A 1 100 ? -15.265 1.294 5.154 1.00 94.50 100 ALA A C 1
ATOM 798 O O . ALA A 1 100 ? -15.437 0.312 4.430 1.00 94.50 100 ALA A O 1
ATOM 799 N N . LYS A 1 101 ? -16.252 1.795 5.913 1.00 92.69 101 LYS A N 1
ATOM 800 C CA . LYS A 1 101 ? -17.616 1.244 5.909 1.00 92.69 101 LYS A CA 1
ATOM 801 C C . LYS A 1 101 ? -18.245 1.267 4.511 1.00 92.69 101 LYS A C 1
ATOM 803 O O . LYS A 1 101 ? -18.951 0.323 4.146 1.00 92.69 101 LYS A O 1
ATOM 808 N N . LYS A 1 102 ? -18.001 2.327 3.730 1.00 93.75 102 LYS A N 1
ATOM 809 C CA . LYS A 1 102 ? -18.540 2.482 2.368 1.00 93.75 102 LYS A CA 1
ATOM 810 C C . LYS A 1 102 ? -17.829 1.584 1.350 1.00 93.75 102 LYS A C 1
ATOM 812 O O . LYS A 1 102 ? -18.403 1.251 0.318 1.00 93.75 102 LYS A O 1
ATOM 817 N N . HIS A 1 103 ? -16.611 1.140 1.657 1.00 95.00 103 HIS A N 1
ATOM 818 C CA . HIS A 1 103 ? -15.727 0.407 0.747 1.00 95.00 103 HIS A CA 1
ATOM 819 C C . HIS A 1 103 ? -15.470 -1.020 1.239 1.00 95.00 103 HIS A C 1
ATOM 821 O O . HIS A 1 103 ? -14.333 -1.438 1.452 1.00 95.00 103 HIS A O 1
ATOM 827 N N . LYS A 1 104 ? -16.553 -1.786 1.426 1.00 95.00 104 LYS A N 1
ATOM 828 C CA . LYS A 1 104 ? -16.512 -3.137 2.017 1.00 95.00 104 LYS A CA 1
ATOM 829 C C . LYS A 1 104 ? -15.555 -4.084 1.290 1.00 95.00 104 LYS A C 1
ATOM 831 O O . LYS A 1 104 ? -14.818 -4.808 1.944 1.00 95.00 104 LYS A O 1
ATOM 836 N N . LYS A 1 105 ? -15.528 -4.048 -0.046 1.00 96.19 105 LYS A N 1
ATOM 837 C CA . LYS A 1 105 ? -14.660 -4.910 -0.863 1.00 96.19 105 LYS A CA 1
ATOM 838 C C . LYS A 1 105 ? -13.176 -4.623 -0.605 1.00 96.19 105 LYS A C 1
ATOM 840 O O . LYS A 1 105 ? -12.393 -5.545 -0.402 1.00 96.19 105 LYS A O 1
ATOM 845 N N . GLN A 1 106 ? -12.806 -3.342 -0.557 1.00 97.50 106 GLN A N 1
ATOM 846 C CA . GLN A 1 106 ? -11.463 -2.891 -0.199 1.00 97.50 106 GLN A CA 1
ATOM 847 C C . GLN A 1 106 ? -11.129 -3.259 1.247 1.00 97.50 106 GLN A C 1
ATOM 849 O O . GLN A 1 106 ? -10.037 -3.747 1.509 1.00 97.50 106 GLN A O 1
ATOM 854 N N . LEU A 1 107 ? -12.066 -3.082 2.182 1.00 96.56 107 LEU A N 1
ATOM 855 C CA . LEU A 1 107 ? -11.863 -3.459 3.578 1.00 96.56 107 LEU A CA 1
ATOM 856 C C . LEU A 1 107 ? -11.582 -4.962 3.729 1.00 96.56 107 LEU A C 1
ATOM 858 O O . LEU A 1 107 ? -10.615 -5.322 4.392 1.00 96.56 107 LEU A O 1
ATOM 862 N N . THR A 1 108 ? -12.369 -5.827 3.082 1.00 96.44 108 THR A N 1
ATOM 863 C CA . THR A 1 108 ? -12.150 -7.282 3.095 1.00 96.44 108 THR A CA 1
ATOM 864 C C . THR A 1 108 ? -10.789 -7.651 2.509 1.00 96.44 108 THR A C 1
ATOM 866 O O . THR A 1 108 ? -10.057 -8.430 3.114 1.00 96.44 108 THR A O 1
ATOM 869 N N . PHE A 1 109 ? -10.405 -7.036 1.387 1.00 97.50 109 PHE A N 1
ATOM 870 C CA . PHE A 1 109 ? -9.072 -7.211 0.812 1.00 97.50 109 PHE A CA 1
ATOM 871 C C . PHE A 1 109 ? -7.963 -6.828 1.803 1.00 97.50 109 PHE A C 1
ATOM 873 O O . PHE A 1 109 ? -7.053 -7.620 2.043 1.00 97.50 109 PHE A O 1
ATOM 880 N N . LEU A 1 110 ? -8.066 -5.658 2.444 1.00 97.12 110 LEU A N 1
ATOM 881 C CA . LEU A 1 110 ? -7.084 -5.204 3.432 1.00 97.12 110 LEU A CA 1
ATOM 882 C C . LEU A 1 110 ? -7.025 -6.118 4.656 1.00 97.12 110 LEU A C 1
ATOM 884 O O . LEU A 1 110 ? -5.936 -6.361 5.170 1.00 97.12 110 LEU A O 1
ATOM 888 N N . GLN A 1 111 ? -8.153 -6.663 5.112 1.00 95.31 111 GLN A N 1
ATOM 889 C CA . GLN A 1 111 ? -8.169 -7.634 6.208 1.00 95.31 111 GLN A CA 1
ATOM 890 C C . GLN A 1 111 ? -7.384 -8.907 5.880 1.00 95.31 111 GLN A C 1
ATOM 892 O O . GLN A 1 111 ? -6.775 -9.489 6.777 1.00 95.31 111 GLN A O 1
ATOM 897 N N . GLU A 1 112 ? -7.362 -9.326 4.617 1.00 95.31 112 GLU A N 1
ATOM 898 C CA . GLU A 1 112 ? -6.637 -10.517 4.178 1.00 95.31 112 GLU A CA 1
ATOM 899 C C . GLU A 1 112 ? -5.129 -10.244 4.057 1.00 95.31 112 GLU A C 1
ATOM 901 O O . GLU A 1 112 ? -4.321 -10.959 4.664 1.00 95.31 112 GLU A O 1
ATOM 906 N N . VAL A 1 113 ? -4.753 -9.163 3.358 1.00 96.12 113 VAL A N 1
ATOM 907 C CA . VAL A 1 113 ? -3.346 -8.876 3.022 1.00 96.12 113 VAL A CA 1
ATOM 908 C C . VAL A 1 113 ? -2.539 -8.254 4.163 1.00 96.12 113 VAL A C 1
ATOM 910 O O . VAL A 1 113 ? -1.322 -8.398 4.203 1.00 96.12 113 VAL A O 1
ATOM 913 N N . SER A 1 114 ? -3.178 -7.563 5.109 1.00 96.50 114 SER A N 1
ATOM 914 C CA . SER A 1 114 ? -2.437 -6.805 6.126 1.00 96.50 114 SER A CA 1
ATOM 915 C C . SER A 1 114 ? -1.778 -7.712 7.159 1.00 96.50 114 SER A C 1
ATOM 917 O O . SER A 1 114 ? -2.399 -8.647 7.671 1.00 96.50 114 SER A O 1
ATOM 919 N N . SER A 1 115 ? -0.549 -7.379 7.538 1.00 95.88 115 SER A N 1
ATOM 920 C CA . SER A 1 115 ? 0.119 -7.895 8.739 1.00 95.88 115 SER A CA 1
ATOM 921 C C . SER A 1 115 ? -0.375 -7.162 9.988 1.00 95.88 115 SER A C 1
ATOM 923 O O . SER A 1 115 ? -0.477 -7.744 11.063 1.00 95.88 115 SER A O 1
ATOM 925 N N . LEU A 1 116 ? -0.725 -5.883 9.837 1.00 96.31 116 LEU A N 1
ATOM 926 C CA . LEU A 1 116 ? -1.235 -5.019 10.894 1.00 96.31 116 LEU A CA 1
ATOM 927 C C . LEU A 1 116 ? -2.259 -4.037 10.322 1.00 96.31 116 LEU A C 1
ATOM 929 O O . LEU A 1 116 ? -2.019 -3.427 9.281 1.00 96.31 116 LEU A O 1
ATOM 933 N N . ILE A 1 117 ? -3.375 -3.841 11.024 1.00 97.12 117 ILE A N 1
ATOM 934 C CA . ILE A 1 117 ? -4.371 -2.825 10.672 1.00 97.12 117 ILE A CA 1
ATOM 935 C C . ILE A 1 117 ? -4.364 -1.712 11.723 1.00 97.12 117 ILE A C 1
ATOM 937 O O . ILE A 1 117 ? -4.420 -1.962 12.927 1.00 97.12 117 ILE A O 1
ATOM 941 N N . VAL A 1 118 ? -4.323 -0.466 11.262 1.00 97.38 118 VAL A N 1
ATO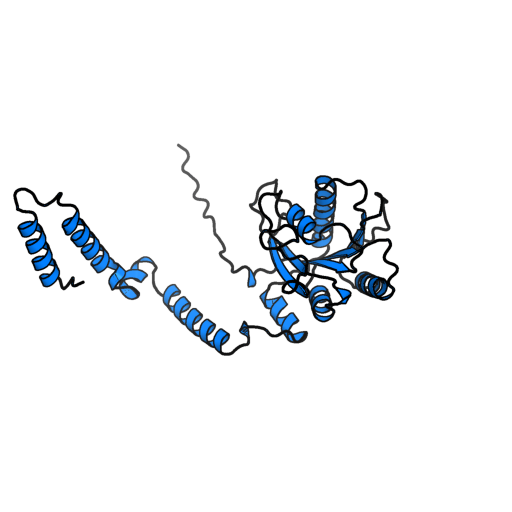M 942 C CA . VAL A 1 118 ? -4.477 0.739 12.076 1.00 97.38 118 VAL A CA 1
ATOM 943 C C . VAL A 1 118 ? -5.812 1.390 11.728 1.00 97.38 118 VAL A C 1
ATOM 945 O O . VAL A 1 118 ? -6.043 1.801 10.592 1.00 97.38 118 VAL A O 1
ATOM 948 N N . VAL A 1 119 ? -6.710 1.474 12.704 1.00 96.00 119 VAL A N 1
ATOM 949 C CA . VAL A 1 119 ? -8.067 2.008 12.548 1.00 96.00 119 VAL A CA 1
ATOM 950 C C . VAL A 1 119 ? -8.155 3.364 13.216 1.00 96.00 119 VAL A C 1
ATOM 952 O O . VAL A 1 119 ? -7.873 3.482 14.405 1.00 96.00 119 VAL A O 1
ATOM 955 N N . LEU A 1 120 ? -8.585 4.373 12.471 1.00 94.88 120 LEU A N 1
ATOM 956 C CA . LEU A 1 120 ? -8.902 5.695 12.995 1.00 94.88 120 LEU A CA 1
ATOM 957 C C . LEU A 1 120 ? -10.416 5.803 13.139 1.00 94.88 120 LEU A C 1
ATOM 959 O O . LEU A 1 120 ? -11.137 5.624 12.156 1.00 94.88 120 LEU A O 1
ATOM 963 N N . MET A 1 121 ? -10.888 6.089 14.348 1.00 91.81 121 MET A N 1
ATOM 964 C CA . MET A 1 121 ? -12.314 6.233 14.637 1.00 91.81 121 MET A CA 1
ATOM 965 C C . MET A 1 121 ? -12.541 7.221 15.778 1.00 91.81 121 MET A C 1
ATOM 967 O O . MET A 1 121 ? -11.693 7.356 16.664 1.00 91.81 121 MET A O 1
ATOM 971 N N . SER A 1 122 ? -13.691 7.891 15.768 1.00 87.88 122 SER A N 1
ATOM 972 C CA . SER A 1 122 ? -14.071 8.765 16.875 1.00 87.88 122 SER A CA 1
ATOM 973 C C . SER A 1 122 ? -14.633 7.958 18.044 1.00 87.88 122 SER A C 1
ATOM 975 O O . SER A 1 122 ? -15.270 6.924 17.842 1.00 87.88 122 SER A O 1
ATOM 977 N N . ILE A 1 123 ? -14.400 8.403 19.279 1.00 79.56 123 ILE A N 1
ATOM 978 C CA . ILE A 1 123 ? -14.970 7.738 20.471 1.00 79.56 123 ILE A CA 1
ATOM 979 C C . ILE A 1 123 ? -16.461 8.003 20.593 1.00 79.56 123 ILE A C 1
ATOM 981 O O . ILE A 1 123 ? -17.201 7.137 21.056 1.00 79.56 123 ILE A O 1
ATOM 985 N N . SER A 1 124 ? -16.888 9.191 20.178 1.00 76.88 124 SER A N 1
ATOM 986 C CA . SER A 1 124 ? -18.284 9.615 20.191 1.00 76.88 124 SER A CA 1
ATOM 987 C C . SER A 1 124 ? -19.109 8.985 19.065 1.00 76.88 124 SER A C 1
ATOM 989 O O . SER A 1 124 ? -20.285 9.304 18.932 1.00 76.88 124 SER A O 1
ATOM 991 N N . ASP A 1 125 ? -18.521 8.083 18.271 1.00 78.88 125 ASP A N 1
ATOM 992 C CA . ASP A 1 125 ? -19.209 7.389 17.189 1.00 78.88 125 ASP A CA 1
ATOM 993 C C . ASP A 1 125 ? -20.228 6.368 17.733 1.00 78.88 125 ASP A C 1
ATOM 995 O O . ASP A 1 125 ? -19.912 5.236 18.129 1.00 78.88 125 ASP A O 1
ATOM 999 N N . ASP A 1 126 ? -21.489 6.790 17.759 1.00 78.56 126 ASP A N 1
ATOM 1000 C CA . ASP A 1 126 ? -22.642 5.996 18.175 1.00 78.56 126 ASP A CA 1
ATOM 1001 C C . ASP A 1 126 ? -23.258 5.183 17.022 1.00 78.56 126 ASP A C 1
ATOM 1003 O O . ASP A 1 126 ? -24.194 4.398 17.227 1.00 78.56 126 ASP A O 1
ATOM 1007 N N . ASN A 1 127 ? -22.707 5.301 15.808 1.00 90.00 127 ASN A N 1
ATOM 1008 C CA . ASN A 1 127 ? -23.228 4.613 14.645 1.00 90.00 127 ASN A CA 1
ATOM 1009 C C . ASN A 1 127 ? -23.032 3.095 14.792 1.00 90.00 127 ASN A C 1
ATOM 1011 O O . ASN A 1 127 ? -21.919 2.560 14.785 1.00 90.00 127 ASN A O 1
ATOM 1015 N N . LYS A 1 128 ? -24.151 2.367 14.878 1.00 89.19 128 LYS A N 1
ATOM 1016 C CA . LYS A 1 128 ? -24.161 0.910 15.085 1.00 89.19 128 LYS A CA 1
ATOM 1017 C C . LYS A 1 128 ? -23.399 0.137 14.006 1.00 89.19 128 LYS A C 1
ATOM 1019 O O . LYS A 1 128 ? -22.828 -0.911 14.312 1.00 89.19 128 LYS A O 1
ATOM 1024 N N . GLU A 1 129 ? -23.386 0.623 12.764 1.00 89.06 129 GLU A N 1
ATOM 1025 C CA . GLU A 1 129 ? -22.644 -0.012 11.672 1.00 89.06 129 GLU A CA 1
ATOM 1026 C C . GLU A 1 129 ? -21.139 0.221 11.805 1.00 89.06 129 GLU A C 1
ATOM 1028 O O . GLU A 1 129 ? -20.372 -0.730 11.664 1.00 89.06 129 GLU A O 1
ATOM 1033 N N . ASN A 1 130 ? -20.713 1.439 12.153 1.00 90.12 130 ASN A N 1
ATOM 1034 C CA . ASN A 1 130 ? -19.305 1.748 12.426 1.00 90.12 130 ASN A CA 1
ATOM 1035 C C . ASN A 1 130 ? -18.783 0.876 13.578 1.00 90.12 130 ASN A C 1
ATOM 1037 O O . ASN A 1 130 ? -17.744 0.223 13.463 1.00 90.12 130 ASN A O 1
ATOM 1041 N N . GLN A 1 131 ? -19.566 0.761 14.655 1.00 89.12 131 GLN A N 1
ATOM 1042 C CA . GLN A 1 131 ? -19.250 -0.128 15.773 1.00 89.12 131 GLN A CA 1
ATOM 1043 C C . GLN A 1 131 ? -19.188 -1.598 15.356 1.00 89.12 131 GLN A C 1
ATOM 1045 O O . GLN A 1 131 ? -18.359 -2.340 15.879 1.00 89.12 131 GLN A O 1
ATOM 1050 N N . LYS A 1 132 ? -20.048 -2.041 14.429 1.00 92.00 132 LYS A N 1
ATOM 1051 C CA . LYS A 1 132 ? -19.990 -3.403 13.888 1.00 92.00 132 LYS A CA 1
ATOM 1052 C C . LYS A 1 132 ? -18.681 -3.632 13.134 1.00 92.00 132 LYS A C 1
ATOM 1054 O O . LYS A 1 132 ? -17.985 -4.580 13.466 1.00 92.00 132 LYS A O 1
ATOM 1059 N N . VAL A 1 133 ? -18.299 -2.733 12.225 1.00 92.94 133 VAL A N 1
ATOM 1060 C CA . VAL A 1 133 ? -17.029 -2.823 11.479 1.00 92.94 133 VAL A CA 1
ATOM 1061 C C . VAL A 1 133 ? -15.834 -2.928 12.429 1.00 92.94 133 VAL A C 1
ATOM 1063 O O . VAL A 1 133 ? -14.986 -3.806 12.276 1.00 92.94 133 VAL A O 1
ATOM 1066 N N . VAL A 1 134 ? -15.783 -2.072 13.452 1.00 91.62 134 VAL A N 1
ATOM 1067 C CA . VAL A 1 134 ? -14.698 -2.089 14.444 1.00 91.62 134 VAL A CA 1
ATOM 1068 C C . VAL A 1 134 ? -14.728 -3.364 15.285 1.00 91.62 134 VAL A C 1
ATOM 1070 O O . VAL A 1 134 ? -13.669 -3.922 15.556 1.00 91.62 134 VAL A O 1
ATOM 1073 N N . ARG A 1 135 ? -15.909 -3.853 15.688 1.00 90.88 135 ARG A N 1
ATOM 1074 C CA . ARG A 1 135 ? -16.039 -5.131 16.407 1.00 90.88 135 ARG A CA 1
ATOM 1075 C C . ARG A 1 135 ? -15.565 -6.307 15.562 1.00 90.88 135 ARG A C 1
ATOM 1077 O O . ARG A 1 135 ? -14.823 -7.125 16.091 1.00 90.88 135 ARG A O 1
ATOM 1084 N N . ASP A 1 136 ? -15.932 -6.364 14.286 1.00 92.62 136 ASP A N 1
ATOM 1085 C CA . ASP A 1 136 ? -15.533 -7.437 13.371 1.00 92.62 136 ASP A CA 1
ATOM 1086 C C . ASP A 1 136 ? -14.001 -7.437 13.183 1.00 92.62 136 ASP A C 1
ATOM 1088 O O . ASP A 1 136 ? -13.343 -8.473 13.300 1.00 92.62 136 ASP A O 1
ATOM 1092 N N . LEU A 1 137 ? -13.390 -6.255 13.017 1.00 92.88 137 LEU A N 1
ATOM 1093 C CA . LEU A 1 137 ? -11.929 -6.092 13.001 1.00 92.88 137 LEU A CA 1
ATOM 1094 C C . LEU A 1 137 ? -11.292 -6.519 14.327 1.00 92.88 137 LEU A C 1
ATOM 1096 O O . LEU A 1 137 ? -10.301 -7.249 14.339 1.00 92.88 137 LEU A O 1
ATOM 1100 N N . TRP A 1 138 ? -11.898 -6.127 15.448 1.00 89.94 138 TRP A N 1
ATOM 1101 C CA . TRP A 1 138 ? -11.506 -6.548 16.791 1.00 89.94 138 TRP A CA 1
ATOM 1102 C C . TRP A 1 138 ? -11.894 -8.002 17.096 1.00 89.94 138 TRP A C 1
ATOM 1104 O O . TRP A 1 138 ? -11.695 -8.458 18.208 1.00 89.94 138 TRP A O 1
ATOM 1114 N N . GLN A 1 139 ? -12.467 -8.779 16.190 1.00 89.06 139 GLN A N 1
ATOM 1115 C CA . GLN A 1 139 ? -12.630 -10.227 16.375 1.00 89.06 139 GLN A CA 1
ATOM 1116 C C . GLN A 1 139 ? -11.699 -11.010 15.452 1.00 89.06 139 GLN A C 1
ATOM 1118 O O . GLN A 1 139 ? -11.393 -12.163 15.739 1.00 89.06 139 GLN A O 1
ATOM 1123 N N . SER A 1 140 ? -11.166 -10.357 14.418 1.00 87.50 140 SER A N 1
ATOM 1124 C CA . SER A 1 140 ? -10.195 -10.943 13.500 1.00 87.50 140 SER A CA 1
ATOM 1125 C C . SER A 1 140 ? -8.886 -11.344 14.192 1.00 87.50 140 SER A C 1
ATOM 1127 O O . SER A 1 140 ? -8.484 -10.766 15.205 1.00 87.50 140 SER A O 1
ATOM 1129 N N . SER A 1 141 ? -8.189 -12.326 13.623 1.00 86.50 141 SER A N 1
ATOM 1130 C CA . SER A 1 141 ? -6.878 -12.782 14.102 1.00 86.50 141 SER A CA 1
ATOM 1131 C C . SER A 1 141 ? -5.742 -11.791 13.824 1.00 86.50 141 SER A C 1
ATOM 1133 O O . SER A 1 141 ? -4.620 -12.013 14.268 1.00 86.50 141 SER A O 1
ATOM 1135 N N . LYS A 1 142 ? -6.005 -10.713 13.076 1.00 90.38 142 LYS A N 1
ATOM 1136 C CA . LYS A 1 142 ? -4.982 -9.747 12.682 1.00 90.38 142 LYS A CA 1
ATOM 1137 C C . LYS A 1 142 ? -4.684 -8.773 13.833 1.00 90.38 142 LYS A C 1
ATOM 1139 O O . LYS A 1 142 ? -5.622 -8.282 14.474 1.00 90.38 142 LYS A O 1
ATOM 1144 N N . PRO A 1 143 ? -3.402 -8.451 14.082 1.00 94.00 143 PRO A N 1
ATOM 1145 C CA . PRO A 1 143 ? -3.024 -7.371 14.979 1.00 94.00 143 PRO A CA 1
ATOM 1146 C C . PRO A 1 143 ? -3.712 -6.051 14.617 1.00 94.00 143 PRO A C 1
ATOM 1148 O O . PRO A 1 143 ? -3.877 -5.725 13.437 1.00 94.00 143 PRO A O 1
ATOM 1151 N N . LEU A 1 144 ? -4.110 -5.290 15.639 1.00 95.00 144 LEU A N 1
ATOM 1152 C CA . LEU A 1 144 ? -4.955 -4.107 15.473 1.00 95.00 144 LEU A CA 1
ATOM 1153 C C . LEU A 1 144 ? -4.541 -2.962 16.403 1.00 95.00 144 LEU A C 1
ATOM 1155 O O . LEU A 1 144 ? -4.461 -3.124 17.623 1.00 95.00 144 LEU A O 1
ATOM 1159 N N . ILE A 1 145 ? -4.354 -1.774 15.837 1.00 95.31 145 ILE A N 1
ATOM 1160 C CA . ILE A 1 145 ? -4.180 -0.523 16.585 1.00 95.31 145 ILE A CA 1
ATOM 1161 C C . ILE A 1 145 ? -5.404 0.350 16.325 1.00 95.31 145 ILE A C 1
ATOM 1163 O O . ILE A 1 145 ? -5.685 0.683 15.179 1.00 95.31 145 ILE A O 1
ATOM 1167 N N . CYS A 1 146 ? -6.119 0.762 17.369 1.00 93.38 146 CYS A N 1
ATOM 1168 C CA . CYS A 1 146 ? -7.188 1.755 17.242 1.00 93.38 146 CYS A CA 1
ATOM 1169 C C . CYS A 1 146 ? -6.706 3.121 17.731 1.00 93.38 146 CYS A C 1
ATOM 1171 O O . CYS A 1 146 ? -6.410 3.287 18.913 1.00 93.38 146 CYS A O 1
ATOM 1173 N N . LEU A 1 147 ? -6.667 4.092 16.826 1.00 92.81 147 LEU A N 1
ATOM 1174 C CA . LEU A 1 147 ? -6.415 5.500 17.096 1.00 92.81 147 LEU A CA 1
ATOM 1175 C C . LEU A 1 147 ? -7.743 6.206 17.397 1.00 92.81 147 LEU A C 1
ATOM 1177 O O . LEU A 1 147 ? -8.666 6.160 16.583 1.00 92.81 147 LEU A O 1
ATOM 1181 N N . LEU A 1 148 ? -7.829 6.842 18.565 1.00 90.06 148 LEU A N 1
ATOM 1182 C CA . LEU A 1 148 ? -9.038 7.466 19.106 1.00 90.06 148 LEU A CA 1
ATOM 1183 C C . LEU A 1 148 ? -8.799 8.957 19.370 1.00 90.06 148 LEU A C 1
ATOM 1185 O O . LEU A 1 148 ? -7.845 9.311 20.058 1.00 90.06 148 LEU A O 1
ATOM 1189 N N . ASP A 1 149 ? -9.651 9.831 18.844 1.00 82.50 149 ASP A N 1
ATOM 1190 C CA . ASP A 1 149 ? -9.480 11.291 18.892 1.00 82.50 149 ASP A CA 1
ATOM 1191 C C . ASP A 1 149 ? -9.670 11.892 20.295 1.00 82.50 149 ASP A C 1
ATOM 1193 O O . ASP A 1 149 ? -8.883 12.747 20.693 1.00 82.50 149 ASP A O 1
ATOM 1197 N N . ASP A 1 150 ? -10.644 11.411 21.069 1.00 69.06 150 ASP A N 1
ATOM 1198 C CA . ASP A 1 150 ? -11.064 12.033 22.339 1.00 69.06 150 ASP A CA 1
ATOM 1199 C C . ASP A 1 150 ? -10.695 11.223 23.602 1.00 69.06 150 ASP A C 1
ATOM 1201 O O . ASP A 1 150 ? -11.320 11.335 24.656 1.00 69.06 150 ASP A O 1
ATOM 1205 N N . LYS A 1 151 ? -9.684 10.343 23.520 1.00 67.00 151 LYS A N 1
ATOM 1206 C CA . LYS A 1 151 ? -9.233 9.551 24.679 1.00 67.00 151 LYS A CA 1
ATOM 1207 C C . LYS A 1 151 ? -7.995 10.196 25.271 1.00 67.00 151 LYS A C 1
ATOM 1209 O O . LYS A 1 151 ? -6.969 10.265 24.596 1.00 67.00 151 LYS A O 1
ATOM 1214 N N . GLU A 1 152 ? -8.053 10.601 26.536 1.00 61.75 152 GLU A N 1
ATOM 1215 C CA . GLU A 1 152 ? -6.834 10.914 27.287 1.00 61.75 152 GLU A CA 1
ATOM 1216 C C . GLU A 1 152 ? -5.972 9.658 27.457 1.00 61.75 152 GLU A C 1
ATOM 1218 O O . GLU A 1 152 ? -6.473 8.533 27.367 1.00 61.75 152 GLU A O 1
ATOM 1223 N N . ARG A 1 153 ? -4.666 9.850 27.692 1.00 59.84 153 ARG A N 1
ATOM 1224 C CA . ARG A 1 153 ? -3.660 8.793 27.891 1.00 59.84 153 ARG A CA 1
ATOM 1225 C C . ARG A 1 153 ? -4.078 7.854 29.029 1.00 59.84 153 ARG A C 1
ATOM 1227 O O . ARG A 1 153 ? -3.649 7.992 30.165 1.00 59.84 153 ARG A O 1
ATOM 1234 N N . THR A 1 154 ? -4.902 6.867 28.718 1.00 53.12 154 THR A N 1
ATOM 1235 C CA . THR A 1 154 ? -5.281 5.793 29.629 1.00 53.12 154 THR A CA 1
ATOM 1236 C C . THR A 1 154 ? -4.688 4.503 29.103 1.00 53.12 154 THR A C 1
ATOM 1238 O O . THR A 1 154 ? -4.860 4.163 27.932 1.00 53.12 154 THR A O 1
ATOM 1241 N N . MET A 1 155 ? -3.984 3.791 29.983 1.00 51.22 155 MET A N 1
ATOM 1242 C CA . MET A 1 155 ? -3.478 2.441 29.742 1.00 51.22 155 MET A CA 1
ATOM 1243 C C . MET A 1 155 ? -4.670 1.504 29.512 1.00 51.22 155 MET A C 1
ATOM 1245 O O . MET A 1 155 ? -5.277 1.005 30.452 1.00 51.22 155 MET A O 1
ATOM 1249 N N . ALA A 1 156 ? -5.089 1.346 28.259 1.00 50.88 156 ALA A N 1
ATOM 1250 C CA . ALA A 1 156 ? -6.346 0.701 27.912 1.00 50.88 156 ALA A CA 1
ATOM 1251 C C . ALA A 1 156 ? -6.117 -0.728 27.419 1.00 50.88 156 ALA A C 1
ATOM 1253 O O . ALA A 1 156 ? -5.685 -0.892 26.287 1.00 50.88 156 ALA A O 1
ATOM 1254 N N . ASN A 1 157 ? -6.466 -1.727 28.243 1.00 53.75 157 ASN A N 1
ATOM 1255 C CA . ASN A 1 157 ? -6.639 -3.149 27.894 1.00 53.75 157 ASN A CA 1
ATOM 1256 C C . ASN A 1 157 ? -5.780 -3.617 26.712 1.00 53.75 157 ASN A C 1
ATOM 1258 O O . ASN A 1 157 ? -6.289 -3.969 25.644 1.00 53.75 157 ASN A O 1
ATOM 1262 N N . ASN A 1 158 ? -4.467 -3.588 26.922 1.00 59.19 158 ASN A N 1
ATOM 1263 C CA . ASN A 1 158 ? -3.503 -4.098 25.966 1.00 59.19 158 ASN A CA 1
ATOM 1264 C C . ASN A 1 158 ? -3.597 -5.620 25.983 1.00 59.19 158 ASN A C 1
ATOM 1266 O O . ASN A 1 158 ? -3.158 -6.269 26.929 1.00 59.19 158 ASN A O 1
ATOM 1270 N N . SER A 1 159 ? -4.188 -6.187 24.938 1.00 71.31 159 SER A N 1
ATOM 1271 C CA . SER A 1 159 ? -3.972 -7.601 24.637 1.00 71.31 159 SER A CA 1
ATOM 1272 C C . SER A 1 159 ? -2.689 -7.732 23.817 1.00 71.31 159 SER A C 1
ATOM 1274 O O . SER A 1 159 ? -2.225 -6.751 23.233 1.00 71.31 159 SER A O 1
ATOM 1276 N N . VAL A 1 160 ? -2.132 -8.941 23.737 1.00 77.62 160 VAL A N 1
ATOM 1277 C CA . VAL A 1 160 ? -0.852 -9.215 23.056 1.00 77.62 160 VAL A CA 1
ATOM 1278 C C . VAL A 1 160 ? -0.792 -8.629 21.635 1.00 77.62 160 VAL A C 1
ATOM 1280 O O . VAL A 1 160 ? 0.263 -8.169 21.213 1.00 77.62 160 VAL A O 1
ATOM 1283 N N . GLN A 1 161 ? -1.922 -8.571 20.921 1.00 85.69 161 GLN A N 1
ATOM 1284 C CA . GLN A 1 161 ? -1.989 -8.102 19.531 1.00 85.69 161 GLN A CA 1
ATOM 1285 C C . GLN A 1 161 ? -2.943 -6.919 19.306 1.00 85.69 161 GLN A C 1
ATOM 1287 O O . GLN A 1 161 ? -3.220 -6.570 18.159 1.00 85.69 161 GLN A O 1
ATOM 1292 N N . ARG A 1 162 ? -3.482 -6.293 20.366 1.00 90.94 162 ARG A N 1
ATOM 1293 C CA . ARG A 1 162 ? -4.412 -5.159 20.206 1.00 90.94 162 ARG A CA 1
ATOM 1294 C C . ARG A 1 162 ? -4.217 -4.069 21.229 1.00 90.94 162 ARG A C 1
ATOM 1296 O O . ARG A 1 162 ? -4.096 -4.349 22.421 1.00 90.94 162 ARG A O 1
ATOM 1303 N N . VAL A 1 163 ? -4.268 -2.832 20.753 1.00 92.06 163 VAL A N 1
ATOM 1304 C CA . VAL A 1 163 ? -4.090 -1.637 21.578 1.00 92.06 163 VAL A CA 1
ATOM 1305 C C . VAL A 1 163 ? -4.987 -0.502 21.104 1.00 92.06 163 VAL A C 1
ATOM 1307 O O . VAL A 1 163 ? -5.315 -0.387 19.922 1.00 92.06 163 VAL A O 1
ATOM 1310 N N . LYS A 1 164 ? -5.385 0.347 22.050 1.00 91.06 164 LYS A N 1
ATOM 1311 C CA . LYS A 1 164 ? -6.077 1.608 21.781 1.00 91.06 164 LYS A CA 1
ATOM 1312 C C . LYS A 1 164 ? -5.155 2.759 22.172 1.00 91.06 164 LYS A C 1
ATOM 1314 O O . LYS A 1 164 ? -4.729 2.815 23.321 1.00 91.06 164 LYS A O 1
ATOM 1319 N N . ILE A 1 165 ? -4.890 3.671 21.244 1.00 89.75 165 ILE A N 1
ATOM 1320 C CA . ILE A 1 165 ? -4.052 4.856 21.445 1.00 89.75 165 ILE A CA 1
ATOM 1321 C C . ILE A 1 165 ? -4.952 6.087 21.338 1.00 89.75 165 ILE A C 1
ATOM 1323 O O . ILE A 1 165 ? -5.643 6.278 20.339 1.00 89.75 165 ILE A O 1
ATOM 1327 N N . GLY A 1 166 ? -4.968 6.906 22.385 1.00 88.88 166 GLY A N 1
ATOM 1328 C CA . GLY A 1 166 ? -5.670 8.190 22.395 1.00 88.88 166 GLY A CA 1
ATOM 1329 C C . GLY A 1 166 ? -4.815 9.309 21.808 1.00 88.88 166 GLY A C 1
ATOM 1330 O O . GLY A 1 166 ? -3.610 9.321 22.042 1.00 88.88 166 GLY A O 1
ATOM 1331 N N . LEU A 1 167 ? -5.412 10.240 21.064 1.00 85.81 167 LEU A N 1
ATOM 1332 C CA . LEU A 1 167 ? -4.718 11.383 20.456 1.00 85.81 167 LEU A CA 1
ATOM 1333 C C . LEU A 1 167 ? -4.820 12.663 21.298 1.00 85.81 167 LEU A C 1
ATOM 1335 O O . LEU A 1 167 ? -4.034 13.589 21.097 1.00 85.81 167 LEU A O 1
ATOM 1339 N N . ARG A 1 168 ? -5.767 12.734 22.240 1.00 81.12 168 ARG A N 1
ATOM 1340 C CA . ARG A 1 168 ? -6.025 13.943 23.028 1.00 81.12 168 ARG A CA 1
ATOM 1341 C C . ARG A 1 168 ? -4.804 14.344 23.860 1.00 81.12 168 ARG A C 1
ATOM 1343 O O . ARG A 1 168 ? -4.206 13.509 24.538 1.00 81.12 168 ARG A O 1
ATOM 1350 N N . ASN A 1 169 ? -4.477 15.639 23.828 1.00 77.94 169 ASN A N 1
ATOM 1351 C CA . ASN A 1 169 ? -3.345 16.262 24.529 1.00 77.94 169 ASN A CA 1
ATOM 1352 C C . ASN A 1 169 ? -1.965 15.696 24.157 1.00 77.94 169 ASN A C 1
ATOM 1354 O O . ASN A 1 169 ? -1.032 15.798 24.950 1.00 77.94 169 ASN A O 1
ATOM 1358 N N . ARG A 1 170 ? -1.819 15.105 22.966 1.00 80.50 170 ARG A N 1
ATOM 1359 C CA . ARG A 1 170 ? -0.532 14.605 22.478 1.00 80.50 170 ARG A CA 1
ATOM 1360 C C . ARG A 1 170 ? 0.015 15.483 21.378 1.00 80.50 170 ARG A C 1
ATOM 1362 O O . ARG A 1 170 ? -0.713 15.891 20.473 1.00 80.50 170 ARG A O 1
ATOM 1369 N N . ASN A 1 171 ? 1.318 15.725 21.428 1.00 85.56 171 ASN A N 1
ATOM 1370 C CA . ASN A 1 171 ? 2.008 16.290 20.281 1.00 85.56 171 ASN A CA 1
ATOM 1371 C C . ASN A 1 171 ? 2.294 15.201 19.231 1.00 85.56 171 ASN A C 1
ATOM 1373 O O . ASN A 1 171 ? 2.209 13.995 19.480 1.00 85.56 171 ASN A O 1
ATOM 1377 N N . GLU A 1 172 ? 2.630 15.644 18.024 1.00 85.38 172 GLU A N 1
ATOM 1378 C CA . GLU A 1 172 ? 2.898 14.754 16.894 1.00 85.38 172 GLU A CA 1
ATOM 1379 C C . GLU A 1 172 ? 4.094 13.826 17.137 1.00 85.38 172 GLU A C 1
ATOM 1381 O O . GLU A 1 172 ? 4.059 12.666 16.727 1.00 85.38 172 GLU A O 1
ATOM 1386 N N . ALA A 1 173 ? 5.140 14.304 17.818 1.00 88.06 173 ALA A N 1
ATOM 1387 C CA . ALA A 1 173 ? 6.344 13.520 18.073 1.00 88.06 173 ALA A CA 1
ATOM 1388 C C . ALA A 1 173 ? 6.048 12.329 18.997 1.00 88.06 173 ALA A C 1
ATOM 1390 O O . ALA A 1 173 ? 6.395 11.196 18.662 1.00 88.06 173 ALA A O 1
ATOM 1391 N N . GLU A 1 174 ? 5.328 12.568 20.094 1.00 89.94 174 GLU A N 1
ATOM 1392 C CA . GLU A 1 174 ? 4.876 11.543 21.038 1.00 89.94 174 GLU A CA 1
ATOM 1393 C C . GLU A 1 174 ? 3.972 10.510 20.365 1.00 89.94 174 GLU A C 1
ATOM 1395 O O . GLU A 1 174 ? 4.184 9.305 20.512 1.00 89.94 174 GLU A O 1
ATOM 1400 N N . LEU A 1 175 ? 2.981 10.968 19.586 1.00 89.81 175 LEU A N 1
ATOM 1401 C CA . LEU A 1 175 ? 2.089 10.071 18.851 1.00 89.81 175 LEU A CA 1
ATOM 1402 C C . LEU A 1 175 ? 2.877 9.198 17.874 1.00 89.81 175 LEU A C 1
ATOM 1404 O O . LEU A 1 175 ? 2.670 7.986 17.817 1.00 89.81 175 LEU A O 1
ATOM 1408 N N . THR A 1 176 ? 3.793 9.804 17.122 1.00 90.75 176 THR A N 1
ATOM 1409 C CA . THR A 1 176 ? 4.577 9.082 16.124 1.00 90.75 176 THR A CA 1
ATOM 1410 C C . THR A 1 176 ? 5.516 8.074 16.783 1.00 90.75 176 THR A C 1
ATOM 1412 O O . THR A 1 176 ? 5.649 6.957 16.286 1.00 90.75 176 THR A O 1
ATOM 1415 N N . GLN A 1 177 ? 6.137 8.419 17.912 1.00 91.50 177 GLN A N 1
ATOM 1416 C CA . GLN A 1 177 ? 7.014 7.515 18.656 1.00 91.50 177 GLN A CA 1
ATOM 1417 C C . GLN A 1 177 ? 6.249 6.319 19.242 1.00 91.50 177 GLN A C 1
ATOM 1419 O O . GLN A 1 177 ? 6.697 5.177 19.100 1.00 91.50 177 GLN A O 1
ATOM 1424 N N . GLU A 1 178 ? 5.081 6.548 19.850 1.00 92.12 178 GLU A N 1
ATOM 1425 C CA . GLU A 1 178 ? 4.252 5.463 20.392 1.00 92.12 178 GLU A CA 1
ATOM 1426 C C . GLU A 1 178 ? 3.720 4.559 19.276 1.00 92.12 178 GLU A C 1
ATOM 1428 O O . GLU A 1 178 ? 3.767 3.332 19.398 1.00 92.12 178 GLU A O 1
ATOM 1433 N N . LEU A 1 179 ? 3.278 5.147 18.159 1.00 93.81 179 LEU A N 1
ATOM 1434 C CA . LEU A 1 179 ? 2.807 4.397 17.000 1.00 93.81 179 LEU A CA 1
ATOM 1435 C C . LEU A 1 179 ? 3.936 3.565 16.377 1.00 93.81 179 LEU A C 1
ATOM 1437 O O . LEU A 1 179 ? 3.738 2.381 16.127 1.00 93.81 179 LEU A O 1
ATOM 1441 N N . THR A 1 180 ? 5.131 4.140 16.209 1.00 94.00 180 THR A N 1
ATOM 1442 C CA . THR A 1 180 ? 6.318 3.434 15.686 1.00 94.00 180 THR A CA 1
ATOM 1443 C C . THR A 1 180 ? 6.678 2.240 16.570 1.00 94.00 180 THR A C 1
ATOM 1445 O O . THR A 1 180 ? 6.788 1.118 16.079 1.00 94.00 180 THR A O 1
ATOM 1448 N N . THR A 1 181 ? 6.790 2.459 17.885 1.00 93.06 181 THR A N 1
ATOM 1449 C CA . THR A 1 181 ? 7.119 1.405 18.861 1.00 93.06 181 THR A CA 1
ATOM 1450 C C . THR A 1 181 ? 6.074 0.287 18.852 1.00 93.06 181 THR A C 1
ATOM 1452 O O . THR A 1 181 ? 6.405 -0.897 18.886 1.00 93.06 181 THR A O 1
ATOM 1455 N N . THR A 1 182 ? 4.796 0.655 18.766 1.00 94.00 182 THR A N 1
ATOM 1456 C CA . THR A 1 182 ? 3.688 -0.304 18.743 1.00 94.00 182 THR A CA 1
ATOM 1457 C C . THR A 1 182 ? 3.668 -1.120 17.453 1.00 94.00 182 THR A C 1
ATOM 1459 O O . THR A 1 182 ? 3.492 -2.336 17.517 1.00 94.00 182 THR A O 1
ATOM 1462 N N . ILE A 1 183 ? 3.860 -0.469 16.299 1.00 94.88 183 ILE A N 1
ATOM 1463 C CA . ILE A 1 183 ? 3.955 -1.140 15.000 1.00 94.88 183 ILE A CA 1
ATOM 1464 C C . ILE A 1 183 ? 5.114 -2.134 15.037 1.00 94.88 183 ILE A C 1
ATOM 1466 O O . ILE A 1 183 ? 4.892 -3.302 14.746 1.00 94.88 183 ILE A O 1
ATOM 1470 N N . ARG A 1 184 ? 6.309 -1.715 15.479 1.00 93.00 184 ARG A N 1
ATOM 1471 C CA . ARG A 1 184 ? 7.486 -2.592 15.579 1.00 93.00 184 ARG A CA 1
ATOM 1472 C C . ARG A 1 184 ? 7.186 -3.846 16.398 1.00 93.00 184 ARG A C 1
ATOM 1474 O O . ARG A 1 184 ? 7.314 -4.950 15.883 1.00 93.00 184 ARG A O 1
ATOM 1481 N N . ARG A 1 185 ? 6.656 -3.669 17.611 1.00 91.88 185 ARG A N 1
ATOM 1482 C CA . ARG A 1 185 ? 6.260 -4.782 18.486 1.00 91.88 185 ARG A CA 1
ATOM 1483 C C . ARG A 1 185 ? 5.270 -5.732 17.807 1.00 91.88 185 ARG A C 1
ATOM 1485 O O . ARG A 1 185 ? 5.386 -6.943 17.938 1.00 91.88 185 ARG A O 1
ATOM 1492 N N . PHE A 1 186 ? 4.254 -5.208 17.123 1.00 93.00 186 PHE A N 1
ATOM 1493 C CA . PHE A 1 186 ? 3.247 -6.052 16.473 1.00 93.00 186 PHE A CA 1
ATOM 1494 C C . PHE A 1 186 ? 3.771 -6.750 15.222 1.00 93.00 186 PHE A C 1
ATOM 1496 O O . PHE A 1 186 ? 3.354 -7.873 14.957 1.00 93.00 186 PHE A O 1
ATOM 1503 N N . LEU A 1 187 ? 4.695 -6.130 14.490 1.00 92.06 187 LEU A N 1
ATOM 1504 C CA . LEU A 1 187 ? 5.351 -6.752 13.346 1.00 92.06 187 LEU A CA 1
ATOM 1505 C C . LEU A 1 187 ? 6.356 -7.831 13.770 1.00 92.06 187 LEU A C 1
ATOM 1507 O O . LEU A 1 187 ? 6.406 -8.868 13.128 1.00 92.06 187 LEU A O 1
ATOM 1511 N N . GLU A 1 188 ? 7.073 -7.662 14.883 1.00 88.31 188 GLU A N 1
ATOM 1512 C CA . GLU A 1 188 ? 7.920 -8.723 15.459 1.00 88.31 188 GLU A CA 1
ATOM 1513 C C . GLU A 1 188 ? 7.105 -9.966 15.849 1.00 88.31 188 GLU A C 1
ATOM 1515 O O . GLU A 1 188 ? 7.556 -11.097 15.683 1.00 88.31 188 GLU A O 1
ATOM 1520 N N . LEU A 1 189 ? 5.876 -9.764 16.335 1.00 83.94 189 LEU A N 1
ATOM 1521 C CA . LEU A 1 189 ? 4.943 -10.849 16.659 1.00 83.94 189 LEU A CA 1
ATOM 1522 C C . LEU A 1 189 ? 4.254 -11.435 15.417 1.00 83.94 189 LEU A C 1
ATOM 1524 O O . LEU A 1 189 ? 3.789 -12.574 15.444 1.00 83.94 189 LEU A O 1
ATOM 1528 N N . SER A 1 190 ? 4.142 -10.650 14.345 1.00 75.38 190 SER A N 1
ATOM 1529 C CA . SER A 1 190 ? 3.464 -11.017 13.106 1.00 75.38 190 SER A CA 1
ATOM 1530 C C . SER A 1 190 ? 4.485 -11.384 12.033 1.00 75.38 190 SER A C 1
ATOM 1532 O O . SER A 1 190 ? 4.905 -10.539 11.252 1.00 75.38 190 SER A O 1
ATOM 1534 N N . GLY A 1 191 ? 4.795 -12.674 11.893 1.00 73.69 191 GLY A N 1
ATOM 1535 C CA . GLY A 1 191 ? 5.655 -13.179 10.811 1.00 73.69 191 GLY A CA 1
ATOM 1536 C C . GLY A 1 191 ? 5.048 -13.117 9.398 1.00 73.69 191 GLY A C 1
ATOM 1537 O O . GLY A 1 191 ? 5.630 -13.658 8.463 1.00 73.69 191 GLY A O 1
ATOM 1538 N N . ALA A 1 192 ? 3.866 -12.515 9.223 1.00 86.12 192 ALA A N 1
ATOM 1539 C CA . ALA A 1 192 ? 3.212 -12.401 7.924 1.00 86.12 192 ALA A CA 1
ATOM 1540 C C . ALA A 1 192 ? 3.842 -11.278 7.085 1.00 86.12 192 ALA A C 1
ATOM 1542 O O . ALA A 1 192 ? 3.819 -10.112 7.485 1.00 86.12 192 ALA A O 1
ATOM 1543 N N . ALA A 1 193 ? 4.336 -11.627 5.902 1.00 94.19 193 ALA A N 1
ATOM 1544 C CA . ALA A 1 193 ? 4.808 -10.706 4.877 1.00 94.19 193 ALA A CA 1
ATOM 1545 C C . ALA A 1 193 ? 4.255 -11.155 3.522 1.00 94.19 193 ALA A C 1
ATOM 1547 O O . ALA A 1 193 ? 4.158 -12.355 3.268 1.00 94.19 193 ALA A O 1
ATOM 1548 N N . LEU A 1 194 ? 3.885 -10.203 2.669 1.00 96.44 194 LEU A N 1
ATOM 1549 C CA . LEU A 1 194 ? 3.358 -10.466 1.331 1.00 96.44 194 LEU A CA 1
ATOM 1550 C C . LEU A 1 194 ? 4.010 -9.514 0.336 1.00 96.44 194 LEU A C 1
ATOM 1552 O O . LEU A 1 194 ? 4.338 -8.378 0.672 1.00 96.44 194 LEU A O 1
ATOM 1556 N N . SER A 1 195 ? 4.211 -9.987 -0.887 1.00 96.12 195 SER A N 1
ATOM 1557 C CA . SER A 1 195 ? 4.608 -9.138 -2.008 1.00 96.12 195 SER A CA 1
ATOM 1558 C C . SER A 1 195 ? 3.378 -8.509 -2.674 1.00 96.12 195 SER A C 1
ATOM 1560 O O . SER A 1 195 ? 2.231 -8.892 -2.408 1.00 96.12 195 SER A O 1
ATOM 1562 N N . LEU A 1 196 ? 3.594 -7.549 -3.578 1.00 94.19 196 LEU A N 1
ATOM 1563 C CA . LEU A 1 196 ? 2.498 -6.995 -4.376 1.00 94.19 196 LEU A CA 1
ATOM 1564 C C . LEU A 1 196 ? 1.934 -8.043 -5.352 1.00 94.19 196 LEU A C 1
ATOM 1566 O O . LEU A 1 196 ? 0.729 -8.055 -5.595 1.00 94.19 196 LEU A O 1
ATOM 1570 N N . GLU A 1 197 ? 2.773 -8.955 -5.859 1.00 93.88 197 GLU A N 1
ATOM 1571 C CA . GLU A 1 197 ? 2.331 -10.086 -6.689 1.00 93.88 197 GLU A CA 1
ATOM 1572 C C . GLU A 1 197 ? 1.387 -11.025 -5.908 1.00 93.88 197 GLU A C 1
ATOM 1574 O O . GLU A 1 197 ? 0.340 -11.421 -6.431 1.00 93.88 197 GLU A O 1
ATOM 1579 N N . ASP A 1 198 ? 1.683 -11.312 -4.634 1.00 96.19 198 ASP A N 1
ATOM 1580 C CA . ASP A 1 198 ? 0.787 -12.088 -3.758 1.00 96.19 198 ASP A CA 1
ATOM 1581 C C . ASP A 1 198 ? -0.538 -11.348 -3.527 1.00 96.19 198 ASP A C 1
ATOM 1583 O O . ASP A 1 198 ? -1.626 -11.926 -3.630 1.00 96.19 198 ASP A O 1
ATOM 1587 N N . CYS A 1 199 ? -0.460 -10.036 -3.275 1.00 96.56 199 CYS A N 1
ATOM 1588 C CA . CYS A 1 199 ? -1.636 -9.182 -3.134 1.00 96.56 199 CYS A CA 1
ATOM 1589 C C . CYS A 1 199 ? -2.502 -9.204 -4.399 1.00 96.56 199 CYS A C 1
ATOM 1591 O O . CYS A 1 199 ? -3.726 -9.257 -4.292 1.00 96.56 199 CYS A O 1
ATOM 1593 N N . ALA A 1 200 ? -1.904 -9.229 -5.593 1.00 95.62 200 ALA A N 1
ATOM 1594 C CA . ALA A 1 200 ? -2.642 -9.326 -6.848 1.00 95.62 200 ALA A CA 1
ATOM 1595 C C . ALA A 1 200 ? -3.410 -10.654 -6.961 1.00 95.62 200 ALA A C 1
ATOM 1597 O O . ALA A 1 200 ? -4.541 -10.676 -7.444 1.00 95.62 200 ALA A O 1
ATOM 1598 N N . GLN A 1 201 ? -2.852 -11.775 -6.493 1.00 95.56 201 GLN A N 1
ATOM 1599 C CA . GLN A 1 201 ? -3.576 -13.055 -6.458 1.00 95.56 201 GLN A CA 1
ATOM 1600 C C . GLN A 1 201 ? -4.789 -13.003 -5.522 1.00 95.56 201 GLN A C 1
ATOM 1602 O O . GLN A 1 201 ? -5.865 -13.494 -5.870 1.00 95.56 201 GLN A O 1
ATOM 1607 N N . ILE A 1 202 ? -4.637 -12.383 -4.351 1.00 96.38 202 ILE A N 1
ATOM 1608 C CA . ILE A 1 202 ? -5.736 -12.182 -3.399 1.00 96.38 202 ILE A CA 1
ATOM 1609 C C . ILE A 1 202 ? -6.793 -11.244 -3.998 1.00 96.38 202 ILE A C 1
ATOM 1611 O O . ILE A 1 202 ? -7.984 -11.549 -3.974 1.00 96.38 202 ILE A O 1
ATOM 1615 N N . ALA A 1 203 ? -6.369 -10.150 -4.631 1.00 96.69 203 ALA A N 1
ATOM 1616 C CA . ALA A 1 203 ? -7.254 -9.210 -5.306 1.00 96.69 203 ALA A CA 1
ATOM 1617 C C . ALA A 1 203 ? -8.087 -9.894 -6.409 1.00 96.69 203 ALA A C 1
ATOM 1619 O O . ALA A 1 203 ? -9.296 -9.661 -6.484 1.00 96.69 203 ALA A O 1
ATOM 1620 N N . ARG A 1 204 ? -7.498 -10.814 -7.191 1.00 95.75 204 ARG A N 1
ATOM 1621 C CA . ARG A 1 204 ? -8.239 -11.641 -8.167 1.00 95.75 204 ARG A CA 1
ATOM 1622 C C . ARG A 1 204 ? -9.336 -12.471 -7.507 1.00 95.75 204 ARG A C 1
ATOM 1624 O O . ARG A 1 204 ? -10.467 -12.465 -7.984 1.00 95.75 204 ARG A O 1
ATOM 1631 N N . LYS A 1 205 ? -9.035 -13.152 -6.394 1.00 96.00 205 LYS A N 1
ATOM 1632 C CA . LYS A 1 205 ? -10.023 -13.959 -5.646 1.00 96.00 205 LYS A CA 1
ATOM 1633 C C . LYS A 1 205 ? -11.168 -13.106 -5.106 1.00 96.00 205 LYS A C 1
ATOM 1635 O O . LYS A 1 205 ? -12.314 -13.538 -5.115 1.00 96.00 205 LYS A O 1
ATOM 1640 N N . GLN A 1 206 ? -10.859 -11.879 -4.696 1.00 94.19 206 GLN A N 1
ATOM 1641 C CA . GLN A 1 206 ? -11.839 -10.887 -4.257 1.00 94.19 206 GLN A CA 1
ATOM 1642 C C . GLN A 1 206 ? -12.577 -10.220 -5.438 1.00 94.19 206 GLN A C 1
ATOM 1644 O O . GLN A 1 206 ? -13.419 -9.348 -5.232 1.00 94.19 206 GLN A O 1
ATOM 1649 N N . GLY A 1 207 ? -12.287 -10.606 -6.686 1.00 95.12 207 GLY A N 1
ATOM 1650 C CA . GLY A 1 207 ? -12.953 -10.122 -7.894 1.00 95.12 207 GLY A CA 1
ATOM 1651 C C . GLY A 1 207 ? -12.550 -8.707 -8.307 1.00 95.12 207 GLY A C 1
ATOM 1652 O O . GLY A 1 207 ? -13.359 -8.002 -8.916 1.00 95.12 207 GLY A O 1
ATOM 1653 N N . PHE A 1 208 ? -11.374 -8.220 -7.907 1.00 96.25 208 PHE A N 1
ATOM 1654 C CA . PHE A 1 208 ? -10.801 -7.006 -8.493 1.00 96.25 208 PHE A CA 1
ATOM 1655 C C . PHE A 1 208 ? -10.308 -7.291 -9.912 1.00 96.25 208 PHE A C 1
ATOM 1657 O O . PHE A 1 208 ? -9.849 -8.390 -10.216 1.00 96.25 208 PHE A O 1
ATOM 1664 N N . LEU A 1 209 ? -10.411 -6.283 -10.775 1.00 95.56 209 LEU A N 1
ATOM 1665 C CA . LEU A 1 209 ? -9.817 -6.328 -12.104 1.00 95.56 209 LEU A CA 1
ATOM 1666 C C . LEU A 1 209 ? -8.328 -6.025 -11.970 1.00 95.56 209 LEU A C 1
ATOM 1668 O O . LEU A 1 209 ? -7.967 -5.019 -11.361 1.00 95.56 209 LEU A O 1
ATOM 1672 N N . ILE A 1 210 ? -7.490 -6.887 -12.538 1.00 94.75 210 ILE A N 1
ATOM 1673 C CA . ILE A 1 210 ? -6.043 -6.691 -12.592 1.00 94.75 210 ILE A CA 1
ATOM 1674 C C . ILE A 1 210 ? -5.677 -6.303 -14.021 1.00 94.75 210 ILE A C 1
ATOM 1676 O O . ILE A 1 210 ? -6.071 -6.973 -14.976 1.00 94.75 210 ILE A O 1
ATOM 1680 N N . ASP A 1 211 ? -4.943 -5.210 -14.167 1.00 92.94 211 ASP A N 1
ATOM 1681 C CA . ASP A 1 211 ? -4.437 -4.721 -15.449 1.00 92.94 211 ASP A CA 1
ATOM 1682 C C . ASP A 1 211 ? -3.496 -5.739 -16.109 1.00 92.94 211 ASP A C 1
ATOM 1684 O O . ASP A 1 211 ? -3.662 -6.043 -17.286 1.00 92.94 211 ASP A O 1
ATOM 1688 N N . GLU A 1 212 ? -2.611 -6.377 -15.339 1.00 91.25 212 GLU A N 1
ATOM 1689 C CA . GLU A 1 212 ? -1.724 -7.450 -15.815 1.00 91.25 212 GLU A CA 1
ATOM 1690 C C . GLU A 1 212 ? -2.465 -8.657 -16.417 1.00 91.25 212 GLU A C 1
ATOM 1692 O O . GLU A 1 212 ? -1.867 -9.449 -17.149 1.00 91.25 212 GLU A O 1
ATOM 1697 N N . ASP A 1 213 ? -3.762 -8.827 -16.132 1.00 92.94 213 ASP A N 1
ATOM 1698 C CA . ASP A 1 213 ? -4.558 -9.901 -16.725 1.00 92.94 213 ASP A CA 1
ATOM 1699 C C . ASP A 1 213 ? -5.092 -9.547 -18.123 1.00 92.94 213 ASP A C 1
ATOM 1701 O O . ASP A 1 213 ? -5.476 -10.457 -18.871 1.00 92.94 213 ASP A O 1
ATOM 1705 N N . GLN A 1 214 ? -5.088 -8.260 -18.491 1.00 95.38 214 GLN A N 1
ATOM 1706 C CA . GLN A 1 214 ? -5.521 -7.773 -19.798 1.00 95.38 214 GLN A CA 1
ATOM 1707 C C . GLN A 1 214 ? -4.558 -8.221 -20.901 1.00 95.38 214 GLN A C 1
ATOM 1709 O O . GLN A 1 214 ? -3.345 -8.309 -20.704 1.00 95.38 214 GLN A O 1
ATOM 1714 N N . ARG A 1 215 ? -5.106 -8.501 -22.091 1.00 96.25 215 ARG A N 1
ATOM 1715 C CA . ARG A 1 215 ? -4.327 -9.012 -23.233 1.00 96.25 215 ARG A CA 1
ATOM 1716 C C . ARG A 1 215 ? -3.192 -8.069 -23.620 1.00 96.25 215 ARG A C 1
ATOM 1718 O O . ARG A 1 215 ? -2.064 -8.524 -23.751 1.00 96.25 215 ARG A O 1
ATOM 1725 N N . ASP A 1 216 ? -3.488 -6.778 -23.721 1.00 96.12 216 ASP A N 1
ATOM 1726 C CA . ASP A 1 216 ? -2.523 -5.766 -24.150 1.00 96.12 216 ASP A CA 1
ATOM 1727 C C . ASP A 1 216 ? -1.346 -5.672 -23.163 1.00 96.12 216 ASP A C 1
ATOM 1729 O O . ASP A 1 216 ? -0.187 -5.613 -23.575 1.00 96.12 216 ASP A O 1
ATOM 1733 N N . CYS A 1 217 ? -1.621 -5.756 -21.854 1.00 94.75 217 CYS A N 1
ATOM 1734 C CA . CYS A 1 217 ? -0.593 -5.790 -20.811 1.00 94.75 217 CYS A CA 1
ATOM 1735 C C . CYS A 1 217 ? 0.256 -7.069 -20.871 1.00 94.75 217 CYS A C 1
ATOM 1737 O O . CYS A 1 217 ? 1.478 -6.992 -20.740 1.00 94.75 217 CYS A O 1
ATOM 1739 N N . LYS A 1 218 ? -0.361 -8.235 -21.109 1.00 94.56 218 LYS A N 1
ATOM 1740 C CA . LYS A 1 218 ? 0.356 -9.513 -21.270 1.00 94.56 218 LYS A CA 1
ATOM 1741 C C . LYS A 1 218 ? 1.275 -9.500 -22.484 1.00 94.56 218 LYS A C 1
ATOM 1743 O O . LYS A 1 218 ? 2.453 -9.808 -22.349 1.00 94.56 218 LYS A O 1
ATOM 1748 N N . GLU A 1 219 ? 0.771 -9.066 -23.635 1.00 96.25 219 GLU A N 1
ATOM 1749 C CA . GLU A 1 219 ? 1.563 -8.979 -24.864 1.00 96.25 219 GLU A CA 1
ATOM 1750 C C . GLU A 1 219 ? 2.728 -7.988 -24.710 1.00 96.25 219 GLU A C 1
ATOM 1752 O O . GLU A 1 219 ? 3.857 -8.266 -25.123 1.00 96.25 219 GLU A O 1
ATOM 1757 N N . ALA A 1 220 ? 2.483 -6.834 -24.080 1.00 95.50 220 ALA A N 1
ATOM 1758 C CA . ALA A 1 220 ? 3.533 -5.865 -23.787 1.00 95.50 220 ALA A CA 1
ATOM 1759 C C . ALA A 1 220 ? 4.605 -6.448 -22.850 1.00 95.50 220 ALA A C 1
ATOM 1761 O O . ALA A 1 220 ? 5.800 -6.262 -23.098 1.00 95.50 220 ALA A O 1
ATOM 1762 N N . LYS A 1 221 ? 4.192 -7.185 -21.808 1.00 93.31 221 LYS A N 1
ATOM 1763 C CA . LYS A 1 221 ? 5.099 -7.868 -20.877 1.00 93.31 221 LYS A CA 1
ATOM 1764 C C . LYS A 1 221 ? 5.946 -8.923 -21.588 1.00 93.31 221 LYS A C 1
ATOM 1766 O O . LYS A 1 221 ? 7.162 -8.899 -21.437 1.00 93.31 221 LYS A O 1
ATOM 1771 N N . GLU A 1 222 ? 5.343 -9.776 -22.412 1.00 95.38 222 GLU A N 1
ATOM 1772 C CA . GLU A 1 222 ? 6.053 -10.803 -23.188 1.00 95.38 222 GLU A CA 1
ATOM 1773 C C . GLU A 1 222 ? 7.112 -10.183 -24.113 1.00 95.38 222 GLU A C 1
ATOM 1775 O O . GLU A 1 222 ? 8.272 -10.601 -24.114 1.00 95.38 222 GLU A O 1
ATOM 1780 N N . LYS A 1 223 ? 6.763 -9.120 -24.853 1.00 95.88 223 LYS A N 1
ATOM 1781 C CA . LYS A 1 223 ? 7.724 -8.396 -25.707 1.00 95.88 223 LYS A CA 1
ATOM 1782 C C . LYS A 1 223 ? 8.870 -7.786 -24.899 1.00 95.88 223 LYS A C 1
ATOM 1784 O O . LYS A 1 223 ? 10.025 -7.845 -25.329 1.00 95.88 223 LYS A O 1
ATOM 1789 N N . ALA A 1 224 ? 8.568 -7.207 -23.736 1.00 94.38 224 ALA A N 1
ATOM 1790 C CA . ALA A 1 224 ? 9.581 -6.655 -22.843 1.00 94.38 224 ALA A CA 1
ATOM 1791 C C . ALA A 1 224 ? 10.506 -7.750 -22.285 1.00 94.38 224 ALA A C 1
ATOM 1793 O O . ALA A 1 224 ? 11.718 -7.550 -22.228 1.00 94.38 224 ALA A O 1
ATOM 1794 N N . GLU A 1 225 ? 9.971 -8.916 -21.923 1.00 93.00 225 GLU A N 1
ATOM 1795 C CA . GLU A 1 225 ? 10.748 -10.061 -21.437 1.00 93.00 225 GLU A CA 1
ATOM 1796 C C . GLU A 1 225 ? 11.695 -10.609 -22.511 1.00 93.00 225 GLU A C 1
ATOM 1798 O O . GLU A 1 225 ? 12.873 -10.831 -22.220 1.00 93.00 225 GLU A O 1
ATOM 1803 N N . VAL A 1 226 ? 11.237 -10.724 -23.763 1.00 93.50 226 VAL A N 1
ATOM 1804 C CA . VAL A 1 226 ? 12.091 -11.096 -24.907 1.00 93.50 226 VAL A CA 1
ATOM 1805 C C . VAL A 1 226 ? 13.239 -10.099 -25.081 1.00 93.50 226 VAL A C 1
ATOM 1807 O O . VAL A 1 226 ? 14.398 -10.501 -25.201 1.00 93.50 226 VAL A O 1
ATOM 1810 N N . LEU A 1 227 ? 12.953 -8.793 -25.039 1.00 90.06 227 LEU A N 1
ATOM 1811 C CA . LEU A 1 227 ? 13.990 -7.764 -25.138 1.00 90.06 227 LEU A CA 1
ATOM 1812 C C . LEU A 1 227 ? 14.992 -7.857 -23.977 1.00 90.06 227 LEU A C 1
ATOM 1814 O O . LEU A 1 227 ? 16.203 -7.788 -24.189 1.00 90.06 227 LEU A O 1
ATOM 1818 N N . MET A 1 228 ? 14.505 -8.047 -22.750 1.00 89.19 228 MET A N 1
ATOM 1819 C CA . MET A 1 228 ? 15.358 -8.187 -21.570 1.00 89.19 228 MET A CA 1
ATOM 1820 C C . MET A 1 228 ? 16.230 -9.447 -21.621 1.00 89.19 228 MET A C 1
ATOM 1822 O O . MET A 1 228 ? 17.367 -9.401 -21.147 1.00 89.19 228 MET A O 1
ATOM 1826 N N . ALA A 1 229 ? 15.748 -10.548 -22.202 1.00 89.88 229 ALA A N 1
ATOM 1827 C CA . ALA A 1 229 ? 16.543 -11.756 -22.420 1.00 89.88 229 ALA A CA 1
ATOM 1828 C C . ALA A 1 229 ? 17.709 -11.494 -23.390 1.00 89.88 229 ALA A C 1
ATOM 1830 O O . ALA A 1 229 ? 18.862 -11.750 -23.042 1.00 89.88 229 ALA A O 1
ATOM 1831 N N . LEU A 1 230 ? 17.437 -10.854 -24.535 1.00 86.50 230 LEU A N 1
ATOM 1832 C CA . LEU A 1 230 ? 18.467 -10.459 -25.511 1.00 86.50 230 LEU A CA 1
ATOM 1833 C C . LEU A 1 230 ? 19.539 -9.543 -24.894 1.00 86.50 230 LEU A C 1
ATOM 1835 O O . LEU A 1 230 ? 20.738 -9.679 -25.168 1.00 86.50 230 LEU A O 1
ATOM 1839 N N . LEU A 1 231 ? 19.117 -8.614 -24.029 1.00 85.31 231 LEU A N 1
ATOM 1840 C CA . LEU A 1 231 ? 20.027 -7.724 -23.307 1.00 85.31 231 LEU A CA 1
ATOM 1841 C C . LEU A 1 231 ? 20.898 -8.475 -22.292 1.00 85.31 231 LEU A C 1
ATOM 1843 O O . LEU A 1 231 ? 22.064 -8.125 -22.130 1.00 85.31 231 LEU A O 1
ATOM 1847 N N . ARG A 1 232 ? 20.372 -9.507 -21.621 1.00 85.75 232 ARG A N 1
ATOM 1848 C CA . ARG A 1 232 ? 21.139 -10.317 -20.656 1.00 85.75 232 ARG A CA 1
ATOM 1849 C C . ARG A 1 232 ? 22.173 -11.218 -21.327 1.00 85.75 232 ARG A C 1
ATOM 1851 O O . ARG A 1 232 ? 23.245 -11.419 -20.764 1.00 85.75 232 ARG A O 1
ATOM 1858 N N . GLU A 1 233 ? 21.874 -11.742 -22.512 1.00 86.25 233 GLU A N 1
ATOM 1859 C CA . GLU A 1 233 ? 22.800 -12.588 -23.281 1.00 86.25 233 GLU A CA 1
ATOM 1860 C C . GLU A 1 233 ? 23.971 -11.792 -23.875 1.00 86.25 233 GLU A C 1
ATOM 1862 O O . GLU A 1 233 ? 25.082 -12.304 -24.053 1.00 86.25 233 GLU A O 1
ATOM 1867 N N . THR A 1 234 ? 23.748 -10.511 -24.169 1.00 82.81 234 THR A N 1
ATOM 1868 C CA . THR A 1 234 ? 24.756 -9.656 -24.791 1.00 82.81 234 THR A CA 1
ATOM 1869 C C . THR A 1 234 ? 25.694 -9.058 -23.742 1.00 82.81 234 THR A C 1
ATOM 1871 O O . THR A 1 234 ? 25.271 -8.346 -22.834 1.00 82.81 234 THR A O 1
ATOM 1874 N N . LYS A 1 235 ? 27.011 -9.261 -23.894 1.00 84.38 235 LYS A N 1
ATOM 1875 C CA . LYS A 1 235 ? 28.008 -8.574 -23.051 1.00 84.38 235 LYS A CA 1
ATOM 1876 C C . LYS A 1 235 ? 27.825 -7.057 -23.152 1.00 84.38 235 LYS A C 1
ATOM 1878 O O . LYS A 1 235 ? 27.816 -6.521 -24.258 1.00 84.38 235 LYS A O 1
ATOM 1883 N N . ILE A 1 236 ? 27.783 -6.367 -22.008 1.00 82.38 236 ILE A N 1
ATOM 1884 C CA . ILE A 1 236 ? 27.580 -4.906 -21.924 1.00 82.38 236 ILE A CA 1
ATOM 1885 C C . ILE A 1 236 ? 28.542 -4.141 -22.850 1.00 82.38 236 ILE A C 1
ATOM 1887 O O . ILE A 1 236 ? 28.125 -3.213 -23.539 1.00 82.38 236 ILE A O 1
ATOM 1891 N N . SER A 1 237 ? 29.808 -4.565 -22.935 1.00 81.62 237 SER A N 1
ATOM 1892 C CA . SER A 1 237 ? 30.814 -3.937 -23.804 1.00 81.62 237 SER A CA 1
ATOM 1893 C C . SER A 1 237 ? 30.494 -4.019 -25.301 1.00 81.62 237 SER A C 1
ATOM 1895 O O . SER A 1 237 ? 30.894 -3.138 -26.049 1.00 81.62 237 SER A O 1
ATOM 1897 N N . GLN A 1 238 ? 29.758 -5.044 -25.736 1.00 82.44 238 GLN A N 1
ATOM 1898 C CA . GLN A 1 238 ? 29.389 -5.280 -27.138 1.00 82.44 238 GLN A CA 1
ATOM 1899 C C . GLN A 1 238 ? 27.954 -4.846 -27.453 1.00 82.44 238 GLN A C 1
ATOM 1901 O O . GLN A 1 238 ? 27.520 -4.908 -28.602 1.00 82.44 238 GLN A O 1
ATOM 1906 N N . MET A 1 239 ? 27.198 -4.425 -26.438 1.00 82.62 239 MET A N 1
ATOM 1907 C CA . MET A 1 239 ? 25.768 -4.159 -26.554 1.00 82.62 239 MET A CA 1
ATOM 1908 C C . MET A 1 239 ? 25.476 -3.014 -27.522 1.00 82.62 239 MET A C 1
ATOM 1910 O O . MET A 1 239 ? 24.609 -3.144 -28.381 1.00 82.62 239 MET A O 1
ATOM 1914 N N . LYS A 1 240 ? 26.251 -1.924 -27.444 1.00 78.38 240 LYS A N 1
ATOM 1915 C CA . LYS A 1 240 ? 26.116 -0.799 -28.378 1.00 78.38 240 LYS A CA 1
ATOM 1916 C C . LYS A 1 240 ? 26.435 -1.215 -29.809 1.00 78.38 240 LYS A C 1
ATOM 1918 O O . LYS A 1 240 ? 25.667 -0.904 -30.698 1.00 78.38 240 LYS A O 1
ATOM 1923 N N . GLU A 1 241 ? 27.514 -1.953 -30.038 1.00 80.06 241 GLU A N 1
ATOM 1924 C CA . GLU A 1 241 ? 27.901 -2.362 -31.394 1.00 80.06 241 GLU A CA 1
ATOM 1925 C C . GLU A 1 241 ? 26.887 -3.318 -32.033 1.00 80.06 241 GLU A C 1
ATOM 1927 O O . GLU A 1 241 ? 26.581 -3.182 -33.213 1.00 80.06 241 GLU A O 1
ATOM 1932 N N . LYS A 1 242 ? 26.343 -4.262 -31.255 1.00 81.44 242 LYS A N 1
ATOM 1933 C CA . LYS A 1 242 ? 25.425 -5.292 -31.761 1.00 81.44 242 LYS A CA 1
ATOM 1934 C C . LYS A 1 242 ? 23.980 -4.820 -31.876 1.00 81.44 242 LYS A C 1
ATOM 1936 O O . LYS A 1 242 ? 23.326 -5.129 -32.865 1.00 81.44 242 LYS A O 1
ATOM 1941 N N . LEU A 1 243 ? 23.473 -4.113 -30.866 1.00 82.88 243 LEU A N 1
ATOM 1942 C CA . LEU A 1 243 ? 22.054 -3.746 -30.781 1.00 82.88 243 LEU A CA 1
ATOM 1943 C C . LEU A 1 243 ? 21.786 -2.308 -31.222 1.00 82.88 243 LEU A C 1
ATOM 1945 O O . LEU A 1 243 ? 20.688 -1.997 -31.671 1.00 82.88 243 LEU A O 1
ATOM 1949 N N . LEU A 1 244 ? 22.777 -1.423 -31.099 1.00 83.44 244 LEU A N 1
ATOM 1950 C CA . LEU A 1 244 ? 22.657 -0.002 -31.427 1.00 83.44 244 LEU A CA 1
ATOM 1951 C C . LEU A 1 244 ? 23.824 0.432 -32.329 1.00 83.44 244 LEU A C 1
ATOM 1953 O O . LEU A 1 244 ? 24.538 1.375 -31.979 1.00 83.44 244 LEU A O 1
ATOM 1957 N N . PRO A 1 245 ? 24.051 -0.232 -33.482 1.00 77.38 245 PRO A N 1
ATOM 1958 C CA . PRO A 1 245 ? 25.266 -0.059 -34.290 1.00 77.38 245 PRO A CA 1
ATOM 1959 C C . PRO A 1 245 ? 25.504 1.400 -34.703 1.00 77.38 245 PRO A C 1
ATOM 1961 O O . PRO A 1 245 ? 26.642 1.856 -34.813 1.00 77.38 245 PRO A O 1
ATOM 1964 N N . LEU A 1 246 ? 24.423 2.169 -34.857 1.00 80.75 246 LEU A N 1
ATOM 1965 C CA . LEU A 1 246 ? 24.479 3.593 -35.171 1.00 80.75 246 LEU A CA 1
ATOM 1966 C C . LEU A 1 246 ? 24.944 4.464 -34.000 1.00 80.75 246 LEU A C 1
ATOM 1968 O O . LEU A 1 246 ? 25.442 5.547 -34.262 1.00 80.75 246 LEU A O 1
ATOM 1972 N N . GLN A 1 247 ? 24.821 4.009 -32.747 1.00 78.12 247 GLN A N 1
ATOM 1973 C CA . GLN A 1 247 ? 25.213 4.714 -31.513 1.00 78.12 247 GLN A CA 1
ATOM 1974 C C . GLN A 1 247 ? 26.621 4.341 -31.006 1.00 78.12 247 GLN A C 1
ATOM 1976 O O . GLN A 1 247 ? 27.023 4.751 -29.914 1.00 78.12 247 GLN A O 1
ATOM 1981 N N . GLY A 1 248 ? 27.360 3.538 -31.773 1.00 77.44 248 GLY A N 1
ATOM 1982 C CA . GLY A 1 248 ? 28.748 3.180 -31.496 1.00 77.44 248 GLY A CA 1
ATOM 1983 C C . GLY A 1 248 ? 29.737 4.141 -32.156 1.00 77.44 248 GLY A C 1
ATOM 1984 O O . GLY A 1 248 ? 29.625 5.366 -32.076 1.00 77.44 248 GLY A O 1
ATOM 1985 N N . GLU A 1 249 ? 30.727 3.579 -32.843 1.00 78.88 249 GLU A N 1
ATOM 1986 C CA . GLU A 1 249 ? 31.810 4.347 -33.455 1.00 78.88 249 GLU A CA 1
ATOM 1987 C C . GLU A 1 249 ? 31.319 5.358 -34.505 1.00 78.88 249 GLU A C 1
ATOM 1989 O O . GLU A 1 249 ? 31.844 6.469 -34.592 1.00 78.88 249 GLU A O 1
ATOM 1994 N N . LEU A 1 250 ? 30.276 5.011 -35.265 1.00 78.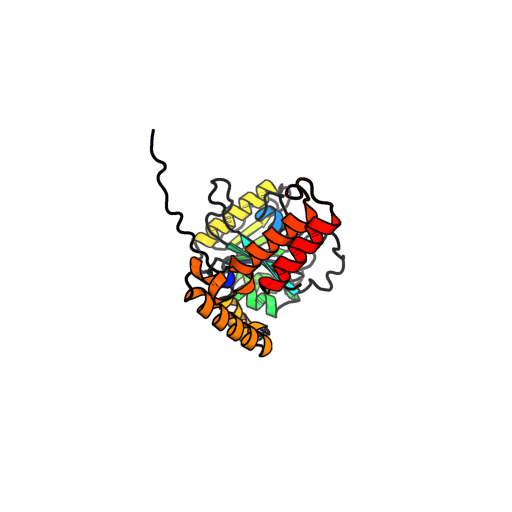69 250 LEU A N 1
ATOM 1995 C CA . LEU A 1 250 ? 29.686 5.897 -36.271 1.00 78.69 250 LEU A CA 1
ATOM 1996 C C . LEU A 1 250 ? 29.144 7.187 -35.644 1.00 78.69 250 LEU A C 1
ATOM 1998 O O . LEU A 1 250 ? 29.461 8.272 -36.134 1.00 78.69 250 LEU A O 1
ATOM 2002 N N . TRP A 1 251 ? 28.423 7.092 -34.521 1.00 81.44 251 TRP A N 1
ATOM 2003 C CA . TRP A 1 251 ? 27.954 8.259 -33.769 1.00 81.44 251 TRP A CA 1
ATOM 2004 C C . TRP A 1 251 ? 29.110 9.102 -33.248 1.00 81.44 251 TRP A C 1
ATOM 2006 O O . TRP A 1 251 ? 29.112 10.320 -33.399 1.00 81.44 251 TRP A O 1
ATOM 2016 N N . HIS A 1 252 ? 30.135 8.465 -32.676 1.00 83.00 252 HIS A N 1
ATOM 2017 C CA . HIS A 1 252 ? 31.311 9.176 -32.178 1.00 83.00 252 HIS A CA 1
ATOM 2018 C C . HIS A 1 252 ? 32.044 9.933 -33.292 1.00 83.00 252 HIS A C 1
ATOM 2020 O O . HIS A 1 252 ? 32.410 11.099 -33.107 1.00 83.00 252 HIS A O 1
ATOM 2026 N N . ARG A 1 253 ? 32.218 9.304 -34.461 1.00 83.31 253 ARG A N 1
ATOM 2027 C CA . ARG A 1 253 ? 32.810 9.939 -35.646 1.00 83.31 253 ARG A CA 1
ATOM 2028 C C . ARG A 1 253 ? 31.936 11.086 -36.154 1.00 83.31 253 ARG A C 1
ATOM 2030 O O . ARG A 1 253 ? 32.475 12.165 -36.404 1.00 83.31 253 ARG A O 1
ATOM 2037 N N . TRP A 1 254 ? 30.619 10.890 -36.247 1.00 83.38 254 TRP A N 1
ATOM 2038 C CA . TRP A 1 254 ? 29.675 11.937 -36.646 1.00 83.38 254 TRP A CA 1
ATOM 2039 C C . TRP A 1 254 ? 29.720 13.126 -35.678 1.00 83.38 254 TRP A C 1
ATOM 2041 O O . TRP A 1 254 ? 29.985 14.241 -36.112 1.00 83.38 254 TRP A O 1
ATOM 2051 N N . CYS A 1 255 ? 29.593 12.905 -34.365 1.00 84.12 255 CYS A N 1
ATOM 2052 C CA . CYS A 1 255 ? 29.651 13.970 -33.360 1.00 84.12 255 CYS A CA 1
ATOM 2053 C C . CYS A 1 255 ? 30.976 14.738 -33.396 1.00 84.12 255 CYS A C 1
ATOM 2055 O O . CYS A 1 255 ? 30.988 15.951 -33.189 1.00 84.12 255 CYS A O 1
ATOM 2057 N N . LYS A 1 256 ? 32.103 14.052 -33.634 1.00 84.12 256 LYS A N 1
ATOM 2058 C CA . LYS A 1 256 ? 33.404 14.713 -33.780 1.00 84.12 256 LYS A CA 1
ATOM 2059 C C . LYS A 1 256 ? 33.415 15.614 -35.016 1.00 84.12 256 LYS A C 1
ATOM 2061 O O . LYS A 1 256 ? 33.795 16.774 -34.908 1.00 84.12 256 LYS A O 1
ATOM 2066 N N . LYS A 1 257 ? 32.935 15.112 -36.155 1.00 79.31 257 LYS A N 1
ATOM 2067 C CA . LYS A 1 257 ? 32.859 15.863 -37.417 1.00 79.31 257 LYS A CA 1
ATOM 2068 C C . LYS A 1 257 ? 31.898 17.046 -37.350 1.00 79.31 257 LYS A C 1
ATOM 2070 O O . LYS A 1 257 ? 32.234 18.119 -37.840 1.00 79.31 257 LYS A O 1
ATOM 2075 N N . ASP A 1 258 ? 30.744 16.875 -36.717 1.00 82.31 258 ASP A N 1
ATOM 2076 C CA . ASP A 1 258 ? 29.764 17.942 -36.512 1.00 82.31 258 ASP A CA 1
ATOM 2077 C C . ASP A 1 258 ? 30.335 19.029 -35.581 1.00 82.31 258 ASP A C 1
ATOM 2079 O O . ASP A 1 258 ? 30.316 20.216 -35.908 1.00 82.31 258 ASP A O 1
ATOM 2083 N N . LYS A 1 259 ? 31.015 18.639 -34.491 1.00 82.44 259 LYS A N 1
ATOM 2084 C CA . LYS A 1 259 ? 31.763 19.589 -33.651 1.00 82.44 259 LYS A CA 1
ATOM 2085 C C . LYS A 1 259 ? 32.860 20.322 -34.428 1.00 82.44 259 LYS A C 1
ATOM 2087 O O . LYS A 1 259 ? 32.964 21.535 -34.265 1.00 82.44 259 LYS A O 1
ATOM 2092 N N . GLU A 1 260 ? 33.651 19.632 -35.254 1.00 79.50 260 GLU A N 1
ATOM 2093 C CA . GLU A 1 260 ? 34.692 20.228 -36.117 1.00 79.50 260 GLU A CA 1
ATOM 2094 C C . GLU A 1 260 ? 34.105 21.221 -37.141 1.00 79.50 260 GLU A C 1
ATOM 2096 O O . GLU A 1 260 ? 34.731 22.240 -37.452 1.00 79.50 260 GLU A O 1
ATOM 2101 N N . PHE A 1 261 ? 32.895 20.952 -37.643 1.00 74.75 261 PHE A N 1
ATOM 2102 C CA . PHE A 1 261 ? 32.184 21.812 -38.592 1.00 74.75 261 PHE A CA 1
ATOM 2103 C C . PHE A 1 261 ? 31.812 23.168 -37.983 1.00 74.75 261 PHE A C 1
ATOM 2105 O O . PHE A 1 261 ? 31.961 24.203 -38.639 1.00 74.75 261 PHE A O 1
ATOM 2112 N N . TYR A 1 262 ? 31.372 23.177 -36.720 1.00 73.44 262 TYR A N 1
ATOM 2113 C CA . TYR A 1 262 ? 30.898 24.389 -36.047 1.00 73.44 262 TYR A CA 1
ATOM 2114 C C . TYR A 1 262 ? 31.951 25.091 -35.178 1.00 73.44 262 TYR A C 1
ATOM 2116 O O . TYR A 1 262 ? 31.905 26.313 -35.060 1.00 73.44 262 TYR A O 1
ATOM 2124 N N . HIS A 1 263 ? 32.921 24.377 -34.595 1.00 70.00 263 HIS A N 1
ATOM 2125 C CA . HIS A 1 263 ? 33.850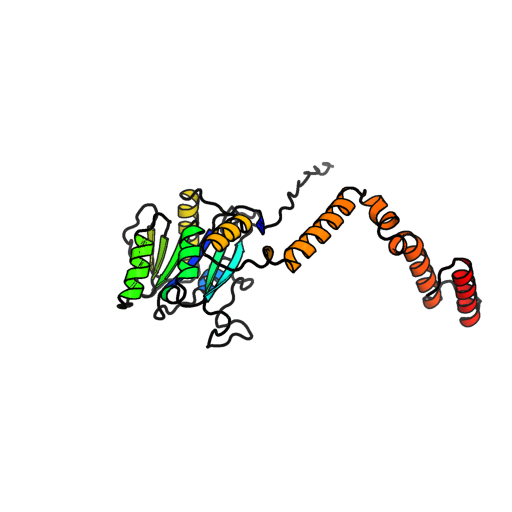 24.988 -33.633 1.00 70.00 263 HIS A CA 1
ATOM 2126 C C . HIS A 1 263 ? 34.957 25.846 -34.257 1.00 70.00 263 HIS A C 1
ATOM 2128 O O . HIS A 1 263 ? 35.629 26.546 -33.506 1.00 70.00 263 HIS A O 1
ATOM 2134 N N . LEU A 1 264 ? 35.177 25.815 -35.580 1.00 67.88 264 LEU A N 1
ATOM 2135 C CA . LEU A 1 264 ? 36.169 26.612 -36.339 1.00 67.88 264 LEU A CA 1
ATOM 2136 C C . LEU A 1 264 ? 37.627 26.607 -35.813 1.00 67.88 264 LEU A C 1
ATOM 2138 O O . LEU A 1 264 ? 38.494 27.204 -36.444 1.00 67.88 264 LEU A O 1
ATOM 2142 N N . ARG A 1 265 ? 37.941 25.910 -34.712 1.00 65.56 265 ARG A N 1
ATOM 2143 C CA . ARG A 1 265 ? 39.280 25.833 -34.103 1.00 65.56 265 ARG A CA 1
ATOM 2144 C C . ARG A 1 265 ? 40.299 25.143 -35.013 1.00 65.56 265 ARG A C 1
ATOM 2146 O O . ARG A 1 265 ? 41.477 25.462 -34.951 1.00 65.56 265 ARG A O 1
ATOM 2153 N N . GLU A 1 266 ? 39.843 24.245 -35.885 1.00 65.19 266 GLU A N 1
ATOM 2154 C CA . GLU A 1 266 ? 40.683 23.500 -36.839 1.00 65.19 266 GLU A CA 1
ATOM 2155 C C . GLU A 1 266 ? 40.753 24.144 -38.239 1.00 65.19 266 GLU A C 1
ATOM 2157 O O . GLU A 1 266 ? 41.348 23.579 -39.155 1.00 65.19 266 GLU A O 1
ATOM 2162 N N . LYS A 1 267 ? 40.155 25.332 -38.423 1.00 68.50 267 LYS A N 1
ATOM 2163 C CA . LYS A 1 267 ? 40.095 26.057 -39.707 1.00 68.50 267 LYS A CA 1
ATOM 2164 C C . LYS A 1 267 ? 41.482 26.484 -40.218 1.00 68.50 267 LYS A C 1
ATOM 2166 O O . LYS A 1 267 ? 41.697 26.566 -41.429 1.00 68.50 267 LYS A O 1
ATOM 2171 N N . GLY A 1 268 ? 42.426 26.764 -39.314 1.00 70.69 268 GLY A N 1
ATOM 2172 C CA . GLY A 1 268 ? 43.725 27.345 -39.672 1.00 70.69 268 GLY A CA 1
ATOM 2173 C C . GLY A 1 268 ? 43.554 28.616 -40.519 1.00 70.69 268 GLY A C 1
ATOM 2174 O O . GLY A 1 268 ? 42.716 29.458 -40.202 1.00 70.69 268 GLY A O 1
ATOM 2175 N N . ASN A 1 269 ? 44.290 28.716 -41.632 1.00 72.25 269 ASN A N 1
ATOM 2176 C CA . ASN A 1 269 ? 44.241 29.858 -42.562 1.00 72.25 269 ASN A CA 1
ATOM 2177 C C . ASN A 1 269 ? 43.160 29.743 -43.665 1.00 72.25 269 ASN A C 1
ATOM 2179 O O . ASN A 1 269 ? 43.121 30.581 -44.562 1.00 72.25 269 ASN A O 1
ATOM 2183 N N . GLN A 1 270 ? 42.308 28.708 -43.663 1.00 75.06 270 GLN A N 1
ATOM 2184 C CA . GLN A 1 270 ? 41.255 28.541 -44.685 1.00 75.06 270 GLN A CA 1
ATOM 2185 C C . GLN A 1 270 ? 40.089 29.501 -44.433 1.00 75.06 270 GLN A C 1
ATOM 2187 O O . GLN A 1 270 ? 39.893 29.932 -43.305 1.00 75.06 270 GLN A O 1
ATOM 2192 N N . SER A 1 271 ? 39.268 29.826 -45.437 1.00 78.75 271 SER A N 1
ATOM 2193 C CA . SER A 1 271 ? 38.011 30.554 -45.188 1.00 78.75 271 SER A CA 1
ATOM 2194 C C . SER A 1 271 ? 36.973 29.656 -44.486 1.00 78.75 271 SER A C 1
ATOM 2196 O O . SER A 1 271 ? 37.092 28.430 -44.474 1.00 78.75 271 SER A O 1
ATOM 2198 N N . ILE A 1 272 ? 35.944 30.251 -43.863 1.00 76.88 272 ILE A N 1
ATOM 2199 C CA . ILE A 1 272 ? 34.887 29.485 -43.164 1.00 76.88 272 ILE A CA 1
ATOM 2200 C C . ILE A 1 272 ? 34.162 28.554 -44.145 1.00 76.88 272 ILE A C 1
ATOM 2202 O O . ILE A 1 272 ? 33.904 27.394 -43.830 1.00 76.88 272 ILE A O 1
ATOM 2206 N N . GLU A 1 273 ? 33.869 29.050 -45.344 1.00 78.12 273 GLU A N 1
ATOM 2207 C CA . GLU A 1 273 ? 33.183 28.306 -46.404 1.00 78.12 273 GLU A CA 1
ATOM 2208 C C . GLU A 1 273 ? 34.047 27.168 -46.955 1.00 78.12 273 GLU A C 1
ATOM 2210 O O . GLU A 1 273 ? 33.551 26.060 -47.157 1.00 78.12 273 GLU A O 1
ATOM 2215 N N . GLN A 1 274 ? 35.355 27.395 -47.121 1.00 78.44 274 GLN A N 1
ATOM 2216 C CA . GLN A 1 274 ? 36.296 26.357 -47.552 1.00 78.44 274 GLN A CA 1
ATOM 2217 C C . GLN A 1 274 ? 36.405 25.224 -46.523 1.00 78.44 274 GLN A C 1
ATOM 2219 O O . GLN A 1 274 ? 36.363 24.050 -46.897 1.00 78.44 274 GLN A O 1
ATOM 2224 N N . HIS A 1 275 ? 36.485 25.559 -45.230 1.00 77.56 275 HIS A N 1
ATOM 2225 C CA . HIS A 1 275 ? 36.519 24.576 -44.140 1.00 77.56 275 HIS A CA 1
ATOM 2226 C C . HIS A 1 275 ? 35.235 23.738 -44.093 1.00 77.56 275 HIS A C 1
ATOM 2228 O O . HIS A 1 275 ? 35.294 22.506 -44.075 1.00 77.56 275 HIS A O 1
ATOM 2234 N N . LYS A 1 276 ? 34.068 24.391 -44.172 1.00 77.94 276 LYS A N 1
ATOM 2235 C CA . LYS A 1 276 ? 32.761 23.718 -44.206 1.00 77.94 276 LYS A CA 1
ATOM 2236 C C . LYS A 1 276 ? 32.610 22.804 -45.426 1.00 77.94 276 LYS A C 1
ATOM 2238 O O . LYS A 1 276 ? 32.302 21.625 -45.262 1.00 77.94 276 LYS A O 1
ATOM 2243 N N . SER A 1 277 ? 32.940 23.290 -46.626 1.00 80.19 277 SER A N 1
ATOM 2244 C CA . SER A 1 277 ? 32.871 22.501 -47.867 1.00 80.19 277 SER A CA 1
ATOM 2245 C C . SER A 1 277 ? 33.806 21.281 -47.847 1.00 80.19 277 SER A C 1
ATOM 2247 O O . SER A 1 277 ? 33.485 20.217 -48.386 1.00 80.19 277 SER A O 1
ATOM 2249 N N . LYS A 1 278 ? 34.970 21.393 -47.192 1.00 79.31 278 LYS A N 1
ATOM 2250 C CA . LYS A 1 278 ? 35.916 20.282 -47.015 1.00 79.31 278 LYS A CA 1
ATOM 2251 C C . LYS A 1 278 ? 35.382 19.213 -46.061 1.00 79.31 278 LYS A C 1
ATOM 2253 O O . LYS A 1 278 ? 35.556 18.023 -46.332 1.00 79.31 278 LYS A O 1
ATOM 2258 N N . ILE A 1 279 ? 34.744 19.616 -44.962 1.00 76.81 279 ILE A N 1
ATOM 2259 C CA . ILE A 1 279 ? 34.111 18.682 -44.023 1.00 76.81 279 ILE A CA 1
ATOM 2260 C C . ILE A 1 279 ? 32.914 17.989 -44.683 1.00 76.81 279 ILE A C 1
ATOM 2262 O O . ILE A 1 279 ? 32.818 16.769 -44.599 1.00 76.81 279 ILE A O 1
ATOM 2266 N N . GLU A 1 280 ? 32.076 18.712 -45.429 1.00 77.50 280 GLU A N 1
ATOM 2267 C CA . GLU A 1 280 ? 30.952 18.129 -46.180 1.00 77.50 280 GLU A CA 1
ATOM 2268 C C . GLU A 1 280 ? 31.402 17.093 -47.215 1.00 77.50 280 GLU A C 1
ATOM 2270 O O . GLU A 1 280 ? 30.828 16.005 -47.291 1.00 77.50 280 GLU A O 1
ATOM 2275 N N . ARG A 1 281 ? 32.466 17.378 -47.983 1.00 78.00 281 ARG A N 1
ATOM 2276 C CA . ARG A 1 281 ? 33.046 16.393 -48.915 1.00 78.00 281 ARG A CA 1
ATOM 2277 C C . ARG A 1 281 ? 33.534 15.139 -48.195 1.00 78.00 281 ARG A C 1
ATOM 2279 O O . ARG A 1 281 ? 33.307 14.035 -48.683 1.00 78.00 281 ARG A O 1
ATOM 2286 N N . LYS A 1 282 ? 34.190 15.292 -47.040 1.00 74.81 282 LYS A N 1
ATOM 2287 C CA . LYS A 1 282 ? 34.644 14.148 -46.237 1.00 74.81 282 LYS A CA 1
ATOM 2288 C C . LYS A 1 282 ? 33.464 13.349 -45.685 1.00 74.81 282 LYS A C 1
ATOM 2290 O O . LYS A 1 282 ? 33.486 12.131 -45.782 1.00 74.81 282 LYS A O 1
ATOM 2295 N N . ASN A 1 283 ? 32.434 14.008 -45.164 1.00 73.94 283 ASN A N 1
ATOM 2296 C CA . ASN A 1 283 ? 31.246 13.339 -44.634 1.00 73.94 283 ASN A CA 1
ATOM 2297 C C . ASN A 1 283 ? 30.547 12.491 -45.711 1.00 73.94 283 ASN A C 1
ATOM 2299 O O . ASN A 1 283 ? 30.264 11.321 -45.459 1.00 73.94 283 ASN A O 1
ATOM 2303 N N . LYS A 1 284 ? 30.406 13.017 -46.940 1.00 73.81 284 LYS A N 1
ATOM 2304 C CA . LYS A 1 284 ? 29.896 12.254 -48.095 1.00 73.81 284 LYS A CA 1
ATOM 2305 C C . LYS A 1 284 ? 30.758 11.035 -48.439 1.00 73.81 284 LYS A C 1
ATOM 2307 O O . LYS A 1 284 ? 30.215 9.976 -48.728 1.00 73.81 284 LYS A O 1
ATOM 2312 N N . LEU A 1 285 ? 32.086 11.165 -48.385 1.00 70.94 285 LEU A N 1
ATOM 2313 C CA . LEU A 1 285 ? 33.013 10.063 -48.671 1.00 70.94 285 LEU A CA 1
ATOM 2314 C C . LEU A 1 285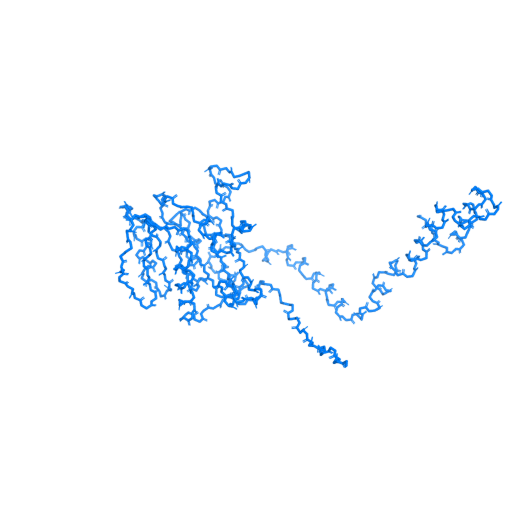 ? 32.918 8.928 -47.636 1.00 70.94 285 LEU A C 1
ATOM 2316 O O . LEU A 1 285 ? 33.031 7.762 -47.997 1.00 70.94 285 LEU A O 1
ATOM 2320 N N . TYR A 1 286 ? 32.693 9.257 -46.362 1.00 66.56 286 TYR A N 1
ATOM 2321 C CA . TYR A 1 286 ? 32.571 8.273 -45.279 1.00 66.56 286 TYR A CA 1
ATOM 2322 C C . TYR A 1 286 ? 31.143 7.737 -45.086 1.00 66.56 286 TYR A C 1
ATOM 2324 O O . TYR A 1 286 ? 30.895 7.029 -44.112 1.00 66.56 286 TYR A O 1
ATOM 2332 N N . GLY A 1 287 ? 30.199 8.080 -45.973 1.00 63.97 287 GLY A N 1
ATOM 2333 C CA . GLY A 1 287 ? 28.792 7.678 -45.840 1.00 63.97 287 GLY A CA 1
ATOM 2334 C C . GLY A 1 287 ? 28.095 8.279 -44.615 1.00 63.97 287 GLY A C 1
ATOM 2335 O O . GLY A 1 287 ? 27.056 7.790 -44.184 1.00 63.97 287 GLY A O 1
ATOM 2336 N N . ILE A 1 288 ? 28.669 9.338 -44.041 1.00 63.81 288 ILE A N 1
ATOM 2337 C CA . ILE A 1 288 ? 28.146 10.056 -42.884 1.00 63.81 288 ILE A CA 1
ATOM 2338 C C . ILE A 1 288 ? 27.201 11.133 -43.427 1.00 63.81 288 ILE A C 1
ATOM 2340 O O . ILE A 1 288 ? 27.559 12.306 -43.536 1.00 63.81 288 ILE A O 1
ATOM 2344 N N . ASN A 1 289 ? 26.011 10.713 -43.851 1.00 58.09 289 ASN A N 1
ATOM 2345 C CA . ASN A 1 289 ? 24.964 11.619 -44.316 1.00 58.09 289 ASN A CA 1
ATOM 2346 C C . ASN A 1 289 ? 24.036 11.989 -43.154 1.00 58.09 289 ASN A C 1
ATOM 2348 O O . ASN A 1 289 ? 23.851 11.205 -42.225 1.00 58.09 289 ASN A O 1
ATOM 2352 N N . ARG A 1 290 ? 23.521 13.218 -43.196 1.00 51.25 290 ARG A N 1
ATOM 2353 C CA . ARG A 1 290 ? 22.498 13.701 -42.266 1.00 51.25 290 ARG A CA 1
ATOM 2354 C C . ARG A 1 290 ? 21.146 13.090 -42.599 1.00 51.25 290 ARG A C 1
ATOM 2356 O O . ARG A 1 290 ? 20.897 12.910 -43.813 1.00 51.25 290 ARG A O 1
#

pLDDT: mean 83.76, std 13.51, range [33.03, 98.19]

Foldseek 3Di:
DDDDPPPVPPPPDDDQLADWAAEEEEAEADDPQPDWRQVLVQVLQDVPPDRPDDDCPPPPHDPVCVPQQQDWDKDKRCDPPDPPRLDPHIYIYIYGPHHVLVNVLSVVLCLVQHQEYEYEYEPPPPDPSSVVSVVVSVVRPHQYEYEYAPDDPDQPPDDQRYDYDYPPPDDSVVSSNVVSVNVRSSVVVRPHTGGNVRSVVSCVVSVHDDPCVDPVNVVVVVVVVVVVVVVVVDDPVCCCCPPVVCVPPVVVVLVVLVCQLPVCPPVPPHDNVRSNVVSVVVCVVVVVDD

Organism: Equus caballus (NCBI:txid9796)

InterPro domains:
  IPR057365 Up-regulator of cell proliferation-like domain [PF25496] (3-227)

Mean predicted aligned error: 10.59 Å

Radius of gyration: 28.87 Å; Cα contacts (8 Å, |Δi|>4): 367; chains: 1; bounding box: 73×44×79 Å

Secondary structure (DSSP, 8-state):
-PPP-----------GGG--B-EEEEEE-SS---S-HHHHHHHHHSSSS--SS--TTSTT--TT-TTTTT-EEEEEE---S-TT-S-SS-EEEEEE-S-GGG-HHHHHHHHHH-SEEEEEE-TT---HHHHHHHHHHTTSSS-EEEEETT--S-----BTTEEEEE-TT--HHHHHHHHHHHHHHHHHH----B-HHHHHHHHHHTT---GGGSHHHHHHHHHHHHHHHHHHHS-HHHHHHHH-GGGTHHHHHHHHHHHHHHH-TT-TTS-HHHHHHHHHHHHHHTT---

Nearest PDB structures (foldseek):
  6r4f-assembly1_B  TM=4.060E-01  e=2.813E-02  Homo sapiens
  6svo-assembly1_B  TM=4.029E-01  e=3.184E-02  Homo sapiens
  6r4i-assembly1_B  TM=3.888E-01  e=4.910E-02  Homo sapiens
  6zmk-assembly1_B  TM=4.014E-01  e=6.692E-02  Homo sapiens
  7ndl-assembly1_B  TM=4.024E-01  e=7.573E-02  Homo sapiens

Solvent-accessible surface area (backbone atoms only — not comparable to full-atom values): 16944 Å² total; per-residue (Å²): 135,84,74,82,79,80,74,80,78,79,76,81,88,68,61,69,52,71,47,62,21,37,27,41,31,40,39,29,42,62,79,75,41,83,72,60,66,40,54,56,52,19,57,62,74,23,93,77,80,55,79,79,49,83,42,88,80,45,89,90,52,59,93,76,43,83,84,44,57,64,36,74,47,77,46,76,48,71,53,88,84,52,95,83,48,88,46,95,57,55,34,35,40,34,41,44,36,53,42,39,78,83,31,51,70,60,44,55,50,49,67,68,64,33,34,30,41,37,39,38,29,34,74,86,62,77,48,68,64,53,51,45,55,52,48,53,55,72,66,46,94,54,33,38,39,37,42,26,50,78,32,61,93,57,94,47,82,70,48,101,51,34,42,55,47,46,50,38,98,56,55,70,66,60,51,39,52,54,50,45,55,50,50,52,57,48,47,75,73,34,86,49,55,48,20,52,59,56,47,50,56,51,36,46,77,73,67,48,90,57,68,73,75,36,68,71,47,42,55,52,48,51,55,50,50,54,53,52,51,57,55,70,74,40,55,76,91,50,37,42,58,73,77,36,50,68,72,27,69,58,36,54,53,48,55,51,51,54,47,58,61,72,63,55,78,84,39,77,92,53,54,74,66,57,44,42,53,52,50,52,54,49,29,61,73,71,70,58,71,133